Protein AF-A0A412AXJ6-F1 (afdb_monomer_lite)

Sequence (229 aa):
METVRIKRKIPSTVNIEVTEAQAAGCIAYQNQYVIISGSGKVLEFAQAPLEGVPVIKGAAIKEAELSEEIVLEDETVLTLISDVETARAAAGLASVTELDLTNPVSPTITYDGRIIIKLGMPTDLEYKLQTAVAVLTSEDMKTAQRGTLDVSLAADRGRSYFKPEYGTASQVGTSSEAGVQSEEASAQTAAGSDLSSTPENISSAPDASDSGADLTNTGNDGTEPSSGG

Structure (mmCIF, N/CA/C/O backbone):
data_AF-A0A412AXJ6-F1
#
_entry.id   AF-A0A412AXJ6-F1
#
loop_
_atom_site.group_PDB
_atom_site.id
_atom_site.type_symbol
_atom_site.label_atom_id
_atom_site.label_alt_id
_atom_site.label_comp_id
_atom_site.label_asym_id
_atom_site.label_entity_id
_atom_site.label_seq_id
_atom_site.pdbx_PDB_ins_code
_atom_site.Cartn_x
_atom_site.Cartn_y
_atom_site.Cartn_z
_atom_site.occupancy
_atom_site.B_iso_or_equiv
_atom_site.auth_seq_id
_atom_site.auth_comp_id
_atom_site.auth_asym_id
_atom_site.auth_atom_id
_atom_site.pdbx_PDB_model_num
ATOM 1 N N . MET A 1 1 ? -37.669 49.323 44.243 1.00 37.62 1 MET A N 1
ATOM 2 C CA . MET A 1 1 ? -37.834 49.300 42.775 1.00 37.62 1 MET A CA 1
ATOM 3 C C . MET A 1 1 ? -36.471 49.521 42.141 1.00 37.62 1 MET A C 1
ATOM 5 O O . MET A 1 1 ? -35.739 50.346 42.660 1.00 37.62 1 MET A O 1
ATOM 9 N N . GLU A 1 2 ? -36.041 48.870 41.070 1.00 46.47 2 GLU A N 1
ATOM 10 C CA . GLU A 1 2 ? -36.456 47.633 40.408 1.00 46.47 2 GLU A CA 1
ATOM 11 C C . GLU A 1 2 ? -35.341 47.320 39.392 1.00 46.47 2 GLU A C 1
ATOM 13 O O . GLU A 1 2 ? -34.933 48.182 38.623 1.00 46.47 2 GLU A O 1
ATOM 18 N N . THR A 1 3 ? -34.802 46.109 39.494 1.00 43.50 3 THR A N 1
ATOM 19 C CA . THR A 1 3 ? -34.139 45.264 38.487 1.00 43.50 3 THR A CA 1
ATOM 20 C C . THR A 1 3 ? -33.330 45.901 37.341 1.00 43.50 3 THR A C 1
ATOM 22 O O . THR A 1 3 ? -33.869 46.382 36.346 1.00 43.50 3 THR A O 1
ATOM 25 N N . VAL A 1 4 ? -32.008 45.694 37.385 1.00 50.94 4 VAL A N 1
ATOM 26 C CA . VAL A 1 4 ? -31.101 45.806 36.228 1.00 50.94 4 VAL A CA 1
ATOM 27 C C . VAL A 1 4 ? -31.237 44.558 35.344 1.00 50.94 4 VAL A C 1
ATOM 29 O O . VAL A 1 4 ? -31.117 43.436 35.833 1.00 50.94 4 VAL A O 1
ATOM 32 N N . ARG A 1 5 ? -31.454 44.734 34.031 1.00 55.34 5 ARG A N 1
ATOM 33 C CA . ARG A 1 5 ? -31.395 43.650 33.030 1.00 55.34 5 ARG A CA 1
ATOM 34 C C . ARG A 1 5 ? -30.126 43.762 32.196 1.00 55.34 5 ARG A C 1
ATOM 36 O O . ARG A 1 5 ? -29.964 44.716 31.442 1.00 55.34 5 ARG A O 1
ATOM 43 N N . ILE A 1 6 ? -29.285 42.735 32.261 1.00 55.47 6 ILE A N 1
ATOM 44 C CA . ILE A 1 6 ? -28.152 42.552 31.351 1.00 55.47 6 ILE A CA 1
ATOM 45 C C . ILE A 1 6 ? -28.597 41.613 30.224 1.00 55.47 6 ILE A C 1
ATOM 47 O O . ILE A 1 6 ? -28.993 40.477 30.475 1.00 55.47 6 ILE A O 1
ATOM 51 N N . LYS A 1 7 ? -28.533 42.084 28.973 1.00 55.91 7 LYS A N 1
ATOM 52 C CA . LYS A 1 7 ? -28.701 41.260 27.765 1.00 55.91 7 LYS A CA 1
ATOM 53 C C . LYS A 1 7 ? -27.328 41.042 27.123 1.00 55.91 7 LYS A C 1
ATOM 55 O O . LYS A 1 7 ? -26.761 41.988 26.586 1.00 55.91 7 LYS A O 1
ATOM 60 N N . ARG A 1 8 ? -26.809 39.808 27.135 1.00 53.78 8 ARG A N 1
ATOM 61 C CA . ARG A 1 8 ? -25.701 39.397 26.249 1.00 53.78 8 ARG A CA 1
ATOM 62 C C . ARG A 1 8 ? -26.282 38.904 24.928 1.00 53.78 8 ARG A C 1
ATOM 64 O O . ARG A 1 8 ? -27.148 38.036 24.923 1.00 53.78 8 ARG A O 1
ATOM 71 N N . LYS A 1 9 ? -25.785 39.454 23.821 1.00 59.62 9 LYS A N 1
ATOM 72 C CA . LYS A 1 9 ? -26.041 38.984 22.458 1.00 59.62 9 LYS A CA 1
ATOM 73 C C . LYS A 1 9 ? -24.718 38.427 21.934 1.00 59.62 9 LYS A C 1
ATOM 75 O O . LYS A 1 9 ? -23.834 39.194 21.573 1.00 59.62 9 LYS A O 1
ATOM 80 N N . ILE A 1 10 ? -24.549 37.110 22.015 1.00 64.56 10 ILE A N 1
ATOM 81 C CA . ILE A 1 10 ? -23.398 36.406 21.434 1.00 64.56 10 ILE A CA 1
ATOM 82 C C . ILE A 1 10 ? -23.787 36.071 19.984 1.00 64.56 10 ILE A C 1
ATOM 84 O O . ILE A 1 10 ? -24.921 35.627 19.783 1.00 64.56 10 ILE A O 1
ATOM 88 N N . PRO A 1 11 ? -22.934 36.315 18.973 1.00 59.00 11 PRO A N 1
ATOM 89 C CA . PRO A 1 11 ? -23.213 35.845 17.620 1.00 59.00 11 PRO A CA 1
ATOM 90 C C . PRO A 1 11 ? -23.316 34.312 17.621 1.00 59.00 11 PRO A C 1
ATOM 92 O O . PRO A 1 11 ? -22.466 33.622 18.176 1.00 59.00 11 PRO A O 1
ATOM 95 N N . SER A 1 12 ? -24.395 33.787 17.045 1.00 55.31 12 SER A N 1
ATOM 96 C CA . SER A 1 12 ? -24.816 32.382 17.123 1.00 55.31 12 SER A CA 1
ATOM 97 C C . SER A 1 12 ? -24.198 31.488 16.045 1.00 55.31 12 SER A C 1
ATOM 99 O O . SER A 1 12 ? -24.842 30.541 15.601 1.00 55.31 12 SER A O 1
ATOM 101 N N . THR A 1 13 ? -22.981 31.784 15.592 1.00 53.34 13 THR A N 1
ATOM 102 C CA . THR A 1 13 ? -22.373 31.048 14.479 1.00 53.34 13 THR A CA 1
ATOM 103 C C . THR A 1 13 ? -20.959 30.638 14.843 1.00 53.34 13 THR A C 1
ATOM 105 O O . THR A 1 13 ? -20.048 31.461 14.891 1.00 53.34 13 THR A O 1
ATOM 108 N N . VAL A 1 14 ? -20.804 29.347 15.117 1.00 54.00 14 VAL A N 1
ATOM 109 C CA . VAL A 1 14 ? -19.513 28.667 15.138 1.00 54.00 14 VAL A CA 1
ATOM 110 C C . VAL A 1 14 ? -19.291 28.160 13.716 1.00 54.00 14 VAL A C 1
ATOM 112 O O . VAL A 1 14 ? -20.040 27.304 13.253 1.00 54.00 14 VAL A O 1
ATOM 115 N N . ASN A 1 15 ? -18.312 28.719 13.006 1.00 42.31 15 ASN A N 1
ATOM 116 C CA . ASN A 1 15 ? -17.855 28.153 11.739 1.00 42.31 15 ASN A CA 1
ATOM 117 C C . ASN A 1 15 ? -16.917 26.993 12.073 1.00 42.31 15 ASN A C 1
ATOM 119 O O . ASN A 1 15 ? -15.830 27.220 12.600 1.00 42.31 15 ASN A O 1
ATOM 123 N N . ILE A 1 16 ? -17.361 25.766 11.814 1.00 50.09 16 ILE A N 1
ATOM 124 C CA . ILE A 1 16 ? -16.520 24.572 11.895 1.00 50.09 16 ILE A CA 1
ATOM 125 C C . ILE A 1 16 ? -16.103 24.251 10.462 1.00 50.09 16 ILE A C 1
ATOM 127 O O . ILE A 1 16 ? -16.937 23.869 9.646 1.00 50.09 16 ILE A O 1
ATOM 131 N N . GLU A 1 17 ? -14.830 24.464 10.151 1.00 42.47 17 GLU A N 1
ATOM 132 C CA . GLU A 1 17 ? -14.219 24.038 8.894 1.00 42.47 17 GLU A CA 1
ATOM 133 C C . GLU A 1 17 ? -13.709 22.608 9.104 1.00 42.47 17 GLU A C 1
ATOM 135 O O . GLU A 1 17 ? -12.781 22.379 9.879 1.00 42.47 17 GLU A O 1
ATOM 140 N N . VAL A 1 18 ? -14.396 21.632 8.508 1.00 51.12 18 VAL A N 1
ATOM 141 C CA . VAL A 1 18 ? -14.022 20.216 8.590 1.00 51.12 18 VAL A CA 1
ATOM 142 C C . VAL A 1 18 ? -13.210 19.881 7.346 1.00 51.12 18 VAL A C 1
ATOM 144 O O . VAL A 1 18 ? -13.765 19.756 6.258 1.00 51.12 18 VAL A O 1
ATOM 147 N N . THR A 1 19 ? -11.895 19.744 7.497 1.00 57.12 19 THR A N 1
ATOM 148 C CA . THR A 1 19 ? -11.051 19.118 6.474 1.00 57.12 19 THR A CA 1
ATOM 149 C C . THR A 1 19 ? -11.174 17.609 6.644 1.00 57.12 19 THR A C 1
ATOM 151 O O . THR A 1 19 ? -10.651 17.055 7.612 1.00 57.12 19 THR A O 1
ATOM 154 N N . GLU A 1 20 ? -11.902 16.942 5.749 1.00 58.25 20 GLU A N 1
ATOM 155 C CA . GLU A 1 20 ? -12.029 15.483 5.777 1.00 58.25 20 GLU A CA 1
ATOM 156 C C . GLU A 1 20 ? -10.660 14.831 5.546 1.00 58.25 20 GLU A C 1
ATOM 158 O O . GLU A 1 20 ? -9.931 15.176 4.613 1.00 58.25 20 GLU A O 1
ATOM 163 N N . ALA A 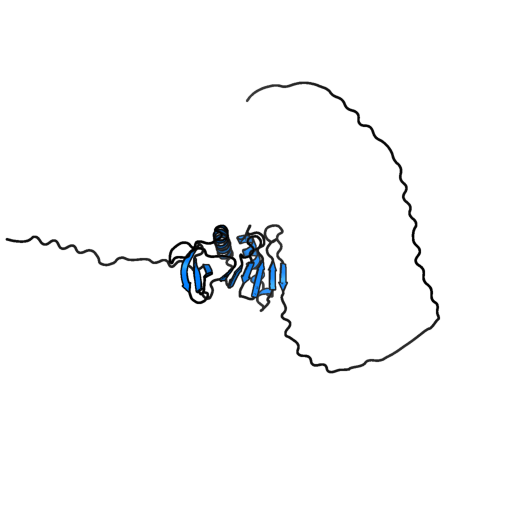1 21 ? -10.285 13.902 6.425 1.00 70.25 21 ALA A N 1
ATOM 164 C CA . ALA A 1 21 ? -9.074 13.116 6.253 1.00 70.25 21 ALA A CA 1
ATOM 165 C C . ALA A 1 21 ? -9.278 12.108 5.111 1.00 70.25 21 ALA A C 1
ATOM 167 O O . ALA A 1 21 ? -10.280 11.397 5.074 1.00 70.25 21 ALA A O 1
ATOM 168 N N . GLN A 1 22 ? -8.322 12.039 4.184 1.00 84.06 22 GLN A N 1
ATOM 169 C CA . GLN A 1 22 ? -8.391 11.126 3.045 1.00 84.06 22 GLN A CA 1
A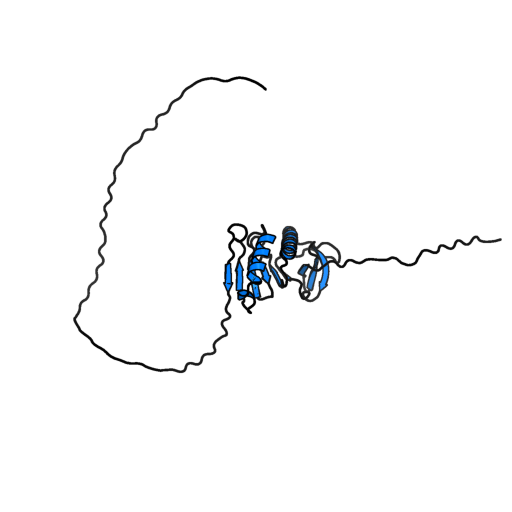TOM 170 C C . GLN A 1 22 ? -8.116 9.682 3.489 1.00 84.06 22 GLN A C 1
ATOM 172 O O . GLN A 1 22 ? -7.118 9.410 4.163 1.00 84.06 22 GLN A O 1
ATOM 177 N N . ALA A 1 23 ? -8.989 8.760 3.082 1.00 90.25 23 ALA A N 1
ATOM 178 C CA . ALA A 1 23 ? -8.801 7.331 3.296 1.00 90.25 23 ALA A CA 1
ATOM 179 C C . ALA A 1 23 ? -7.589 6.816 2.504 1.00 90.25 23 ALA A C 1
ATOM 181 O O . ALA A 1 23 ? -7.467 7.070 1.305 1.00 90.25 23 ALA A O 1
ATOM 182 N N . ALA A 1 24 ? -6.715 6.079 3.185 1.00 91.38 24 ALA A N 1
ATOM 183 C CA . ALA A 1 24 ? -5.507 5.484 2.621 1.00 91.38 24 ALA A CA 1
ATOM 184 C C . ALA A 1 24 ? -5.561 3.954 2.576 1.00 91.38 24 ALA A C 1
ATOM 186 O O . ALA A 1 24 ? -4.886 3.346 1.750 1.00 91.38 24 ALA A O 1
ATOM 187 N N . GLY A 1 25 ? -6.361 3.316 3.435 1.00 94.00 25 GLY A N 1
ATOM 188 C CA . GLY A 1 25 ? -6.459 1.861 3.443 1.00 94.00 25 GLY A CA 1
ATOM 189 C C . GLY A 1 25 ? -7.650 1.309 4.211 1.00 94.00 25 GLY A C 1
ATOM 190 O O . GLY A 1 25 ? -8.205 1.964 5.094 1.00 94.00 25 GLY A O 1
ATOM 191 N N . CYS A 1 26 ? -8.022 0.077 3.873 1.00 96.94 26 CYS A N 1
ATOM 192 C CA . CYS A 1 26 ? -9.035 -0.716 4.560 1.00 96.94 26 CYS A CA 1
ATOM 193 C C . CYS A 1 26 ? -8.386 -1.956 5.180 1.00 96.94 26 CYS A C 1
ATOM 195 O O . CYS A 1 26 ? -7.849 -2.793 4.457 1.00 96.94 26 CYS A O 1
ATOM 197 N N . ILE A 1 27 ? -8.471 -2.121 6.498 1.00 97.44 27 ILE A N 1
ATOM 198 C CA . ILE A 1 27 ? -7.944 -3.298 7.202 1.00 97.44 27 ILE A CA 1
ATOM 199 C C . ILE A 1 27 ? -9.120 -4.139 7.701 1.00 97.44 27 ILE A C 1
ATOM 201 O O . ILE A 1 27 ? -10.066 -3.609 8.281 1.00 97.44 27 ILE A O 1
ATOM 205 N N . ALA A 1 28 ? -9.081 -5.451 7.471 1.00 96.38 28 ALA A N 1
ATOM 206 C CA . ALA A 1 28 ? -10.106 -6.352 7.990 1.00 96.38 28 ALA A CA 1
ATOM 207 C C . ALA A 1 28 ? -10.017 -6.447 9.522 1.00 96.38 28 ALA A C 1
ATOM 209 O O . ALA A 1 28 ? -8.950 -6.704 10.077 1.00 96.38 28 ALA A O 1
ATOM 210 N N . TYR A 1 29 ? -11.149 -6.283 10.202 1.00 95.62 29 TYR A N 1
ATOM 211 C CA . TYR A 1 29 ? -11.256 -6.383 11.652 1.00 95.62 29 TYR A CA 1
ATOM 212 C C . TYR A 1 29 ? -12.548 -7.087 12.045 1.00 95.62 29 TYR A C 1
ATOM 214 O O . TYR A 1 29 ? -13.647 -6.577 11.819 1.00 95.62 29 TYR A O 1
ATOM 222 N N . GLN A 1 30 ? -12.421 -8.260 12.665 1.00 90.50 30 GLN A N 1
ATOM 223 C CA . GLN A 1 30 ? -13.564 -9.106 13.019 1.00 90.50 30 GLN A CA 1
ATOM 224 C C . GLN A 1 30 ? -14.429 -9.405 11.773 1.00 90.50 30 GLN A C 1
ATOM 226 O O . GLN A 1 30 ? -13.947 -10.029 10.832 1.00 90.50 30 GLN A O 1
ATOM 231 N N . ASN A 1 31 ? -15.688 -8.958 11.747 1.00 91.75 31 ASN A N 1
ATOM 232 C CA . ASN A 1 31 ? -16.623 -9.136 10.630 1.00 91.75 31 ASN A CA 1
ATOM 233 C C . ASN A 1 31 ? -16.824 -7.867 9.780 1.00 91.75 31 ASN A C 1
ATOM 235 O O . ASN A 1 31 ? -17.806 -7.783 9.050 1.00 91.75 31 ASN A O 1
ATOM 239 N N . GLN A 1 32 ? -15.929 -6.884 9.884 1.00 95.88 32 GLN A N 1
ATOM 240 C CA . GLN A 1 32 ? -16.019 -5.605 9.176 1.00 95.88 32 GLN A CA 1
ATOM 241 C C . GLN A 1 32 ? -14.631 -5.110 8.738 1.00 95.88 32 GLN A C 1
ATOM 243 O O . GLN A 1 32 ? -13.621 -5.787 8.931 1.00 95.88 32 GLN A O 1
ATOM 248 N N . TYR A 1 33 ? -14.579 -3.923 8.144 1.00 97.00 33 TYR A N 1
ATOM 249 C CA . TYR A 1 33 ? -13.365 -3.222 7.747 1.00 97.00 33 TYR A CA 1
ATOM 250 C C . TYR A 1 33 ? -13.212 -1.930 8.541 1.00 97.00 33 TYR A C 1
ATOM 252 O O . TYR A 1 33 ? -14.185 -1.216 8.772 1.00 97.00 33 TYR A O 1
ATOM 260 N N . VAL A 1 34 ? -11.976 -1.623 8.923 1.00 97.06 34 VAL A N 1
ATOM 261 C CA . VAL A 1 34 ? -11.572 -0.338 9.495 1.00 97.06 34 VAL A CA 1
ATOM 262 C C . VAL A 1 34 ? -10.916 0.471 8.390 1.00 97.06 34 VAL A C 1
ATOM 264 O O . VAL A 1 34 ? -9.930 0.032 7.795 1.00 97.06 34 VAL A O 1
ATOM 267 N N . ILE A 1 35 ? -11.479 1.636 8.092 1.00 96.19 35 ILE A N 1
ATOM 268 C CA . ILE A 1 35 ? -10.938 2.572 7.109 1.00 96.19 35 ILE A CA 1
ATOM 269 C C . ILE A 1 35 ? -10.018 3.531 7.851 1.00 96.19 35 ILE A C 1
ATOM 271 O O . ILE A 1 35 ? -10.440 4.166 8.818 1.00 96.19 35 ILE A O 1
ATOM 275 N N . ILE A 1 36 ? -8.769 3.634 7.405 1.00 95.56 36 ILE A N 1
ATOM 276 C CA . ILE A 1 36 ? -7.746 4.469 8.037 1.00 95.56 36 ILE A CA 1
ATOM 277 C C . ILE A 1 36 ? -7.220 5.546 7.088 1.00 95.56 36 ILE A C 1
ATOM 279 O O . ILE A 1 36 ? -7.210 5.369 5.867 1.00 95.56 36 ILE A O 1
ATOM 283 N N . SER A 1 37 ? -6.758 6.662 7.649 1.00 93.19 37 SER A N 1
ATOM 284 C CA . SER A 1 37 ? -5.948 7.653 6.935 1.00 93.19 37 SER A CA 1
ATOM 285 C C . SER A 1 37 ? -4.507 7.164 6.746 1.00 93.19 37 SER A C 1
ATOM 287 O O . SER A 1 37 ? -4.078 6.196 7.375 1.00 93.19 37 SER A O 1
ATOM 289 N N . GLY A 1 38 ? -3.719 7.878 5.933 1.00 86.62 38 GLY A N 1
ATOM 290 C CA . GLY A 1 38 ? -2.294 7.567 5.732 1.00 86.62 38 GLY A CA 1
ATOM 291 C C . GLY A 1 38 ? -1.447 7.673 7.006 1.00 86.62 38 GLY A C 1
ATOM 292 O O . GLY A 1 38 ? -0.381 7.080 7.081 1.00 86.62 38 GLY A O 1
ATOM 293 N N . SER A 1 39 ? -1.947 8.379 8.025 1.00 88.06 39 SER A N 1
ATOM 294 C CA . SER A 1 39 ? -1.319 8.489 9.345 1.00 88.06 39 SER A CA 1
ATOM 295 C C . SER A 1 39 ? -1.822 7.447 10.352 1.00 88.06 39 SER A C 1
ATOM 297 O O . SER A 1 39 ? -1.532 7.582 11.531 1.00 88.06 39 SER A O 1
ATOM 299 N N . GLY A 1 40 ? -2.665 6.491 9.945 1.00 91.38 40 GLY A N 1
ATOM 300 C CA . GLY A 1 40 ? -3.217 5.475 10.849 1.00 91.38 40 GLY A CA 1
ATOM 301 C C . GLY A 1 40 ? -4.461 5.880 11.641 1.00 91.38 40 GLY A C 1
ATOM 302 O O . GLY A 1 40 ? -4.936 5.090 12.453 1.00 91.38 40 GLY A O 1
ATOM 303 N N . LYS A 1 41 ? -5.037 7.071 11.424 1.00 94.12 41 LYS A N 1
ATOM 304 C CA . LYS A 1 41 ? -6.274 7.471 12.119 1.00 94.12 41 LYS A CA 1
ATOM 305 C C . LYS A 1 41 ? -7.463 6.695 11.562 1.00 94.12 41 LYS A C 1
ATOM 307 O O . LYS A 1 41 ? -7.671 6.692 10.352 1.00 94.12 41 LYS A O 1
ATOM 312 N N . VAL A 1 42 ? -8.279 6.115 12.434 1.00 95.81 42 VAL A N 1
ATOM 313 C CA . VAL A 1 42 ? -9.529 5.439 12.079 1.00 95.81 42 VAL A CA 1
ATOM 314 C C . VAL A 1 42 ? -10.581 6.467 11.670 1.00 95.81 42 VAL A C 1
ATOM 316 O O . VAL A 1 42 ? -10.970 7.336 12.452 1.00 95.81 42 VAL A O 1
ATOM 319 N N . LEU A 1 43 ? -11.058 6.349 10.436 1.00 94.31 43 LEU A N 1
ATOM 320 C CA . LEU A 1 43 ? -12.043 7.245 9.834 1.00 94.31 43 LEU A CA 1
ATOM 321 C C . LEU A 1 43 ? -13.457 6.678 9.923 1.00 94.31 43 LEU A C 1
ATOM 323 O O . LEU A 1 43 ? -14.395 7.421 10.194 1.00 94.31 43 LEU A O 1
ATOM 327 N N . GLU A 1 44 ? -13.606 5.371 9.704 1.00 94.00 44 GLU A N 1
ATOM 328 C CA . GLU A 1 44 ? -14.907 4.709 9.621 1.00 94.00 44 GLU A CA 1
ATOM 329 C C . GLU A 1 44 ? -14.780 3.190 9.835 1.00 94.00 44 GLU A C 1
ATOM 331 O O . GLU A 1 44 ? -13.734 2.591 9.575 1.00 94.00 44 GLU A O 1
ATOM 336 N N . PHE A 1 45 ? -15.875 2.566 10.279 1.00 95.00 45 PHE A N 1
ATOM 337 C CA . PHE A 1 45 ? -16.075 1.118 10.247 1.00 95.00 45 PHE A CA 1
ATOM 338 C C . PHE A 1 45 ? -17.125 0.765 9.187 1.00 95.00 45 PHE A C 1
ATOM 340 O O . PHE A 1 45 ? -18.254 1.249 9.258 1.00 95.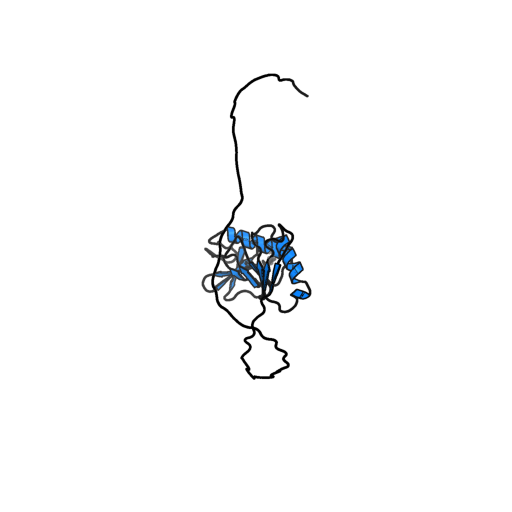00 45 PHE A O 1
ATOM 347 N N . ALA A 1 46 ? -16.778 -0.097 8.231 1.00 93.88 46 ALA A N 1
ATOM 348 C CA . ALA A 1 46 ? -17.633 -0.443 7.096 1.00 93.88 46 ALA A CA 1
ATOM 349 C C . ALA A 1 46 ? -17.794 -1.960 6.927 1.00 93.88 46 ALA A C 1
ATOM 351 O O . ALA A 1 46 ? -16.885 -2.736 7.199 1.00 93.88 46 ALA A O 1
ATOM 352 N N . GLN A 1 47 ? -18.950 -2.406 6.429 1.00 95.44 47 GLN A N 1
ATOM 353 C CA . GLN A 1 47 ? -19.222 -3.837 6.196 1.00 95.44 47 GLN A CA 1
ATOM 354 C C . GLN A 1 47 ? -18.530 -4.397 4.943 1.00 95.44 47 GLN A C 1
ATOM 356 O O . GLN A 1 47 ? -18.430 -5.609 4.770 1.00 95.44 47 GLN A O 1
ATOM 361 N N . ALA A 1 48 ? -18.054 -3.519 4.065 1.00 93.94 48 ALA A N 1
ATOM 362 C CA . ALA A 1 48 ? -17.313 -3.860 2.861 1.00 93.94 48 ALA A CA 1
ATOM 363 C C . ALA A 1 48 ? -16.134 -2.887 2.695 1.00 93.94 48 ALA A C 1
ATOM 365 O O . ALA A 1 48 ? -16.190 -1.783 3.246 1.00 93.94 48 ALA A O 1
ATOM 366 N N . PRO A 1 49 ? -15.082 -3.264 1.945 1.00 92.62 49 PRO A N 1
ATOM 367 C CA . PRO A 1 49 ? -14.006 -2.345 1.597 1.00 92.62 49 PRO A CA 1
ATOM 368 C C . PRO A 1 49 ? -14.540 -1.120 0.857 1.00 92.62 49 PRO A C 1
ATOM 370 O O . PRO A 1 49 ? -15.459 -1.234 0.041 1.00 92.62 49 PRO A O 1
ATOM 373 N N . LEU A 1 50 ? -13.936 0.037 1.114 1.00 90.25 50 LEU A N 1
ATOM 374 C CA . LEU A 1 50 ? -14.274 1.267 0.413 1.00 90.25 50 LEU A CA 1
ATOM 375 C C . LEU A 1 50 ? -13.735 1.211 -1.024 1.00 90.25 50 LEU A C 1
ATOM 377 O O . LEU A 1 50 ? -12.572 0.882 -1.256 1.00 90.25 50 LEU A O 1
ATOM 381 N N . GLU A 1 51 ? -14.587 1.517 -2.002 1.00 87.88 51 GLU A N 1
ATOM 382 C CA . GLU A 1 51 ? -14.207 1.485 -3.415 1.00 87.88 51 GLU A CA 1
ATOM 383 C C . GLU A 1 51 ? -13.084 2.492 -3.710 1.00 87.88 51 GLU A C 1
ATOM 385 O O . GLU A 1 51 ? -13.111 3.634 -3.254 1.00 87.88 51 GLU A O 1
ATOM 390 N N . GLY A 1 52 ? -12.076 2.058 -4.471 1.00 86.81 52 GLY A N 1
ATOM 391 C CA . GLY A 1 52 ? -10.910 2.882 -4.805 1.00 86.81 52 GLY A CA 1
ATOM 392 C C . GLY A 1 52 ? -9.886 3.045 -3.675 1.00 86.81 52 GLY A C 1
ATOM 393 O O . GLY A 1 52 ? -8.850 3.669 -3.904 1.00 86.81 52 GLY A O 1
ATOM 394 N N . VAL A 1 53 ? -10.133 2.468 -2.494 1.00 92.06 53 VAL A N 1
ATOM 395 C CA . VAL A 1 53 ? -9.192 2.438 -1.367 1.00 92.06 53 VAL A CA 1
ATOM 396 C C . VAL A 1 53 ? -8.614 1.026 -1.232 1.00 92.06 53 VAL A C 1
ATOM 398 O O . VAL A 1 53 ? -9.363 0.047 -1.290 1.00 92.06 53 VAL A O 1
ATOM 401 N N . PRO A 1 54 ? -7.290 0.876 -1.070 1.00 95.75 54 PRO A N 1
ATOM 402 C CA . PRO A 1 54 ? -6.673 -0.440 -1.062 1.00 95.75 54 PRO A CA 1
ATOM 403 C C . PRO A 1 54 ? -6.999 -1.227 0.207 1.00 95.75 54 PRO A C 1
ATOM 405 O O . PRO A 1 54 ? -7.001 -0.693 1.318 1.00 95.75 54 PRO A O 1
ATOM 408 N N . VAL A 1 55 ? -7.200 -2.535 0.051 1.00 97.50 55 VAL A N 1
ATOM 409 C CA . VAL A 1 55 ? -7.278 -3.456 1.191 1.00 97.50 55 VAL A CA 1
ATOM 410 C C . VAL A 1 55 ? -5.869 -3.780 1.673 1.00 97.50 55 VAL A C 1
ATOM 412 O O . VAL A 1 55 ? -5.025 -4.203 0.886 1.00 97.50 55 VAL A O 1
ATOM 415 N N . ILE A 1 56 ? -5.612 -3.609 2.965 1.00 97.62 56 ILE A N 1
ATOM 416 C CA . ILE A 1 56 ? -4.323 -3.902 3.587 1.00 97.62 56 ILE A CA 1
ATOM 417 C C . ILE A 1 56 ? -4.382 -5.291 4.231 1.00 97.62 56 ILE A C 1
ATOM 419 O O . ILE A 1 56 ? -5.241 -5.568 5.071 1.00 97.62 56 ILE A O 1
ATOM 423 N N . LYS A 1 57 ? -3.447 -6.164 3.850 1.00 96.75 57 LYS A N 1
ATOM 424 C CA . LYS A 1 57 ? -3.226 -7.487 4.451 1.00 96.75 57 LYS A CA 1
ATOM 425 C C . LYS A 1 57 ? -1.955 -7.488 5.294 1.00 96.75 57 LYS A C 1
ATOM 427 O O . LYS A 1 57 ? -1.045 -6.701 5.056 1.00 96.75 57 LYS A O 1
ATOM 432 N N . GLY A 1 58 ? -1.894 -8.387 6.275 1.00 94.31 58 GLY A N 1
ATOM 433 C CA . GLY A 1 58 ? -0.755 -8.495 7.194 1.00 94.31 58 GLY A CA 1
ATOM 434 C C . GLY A 1 58 ? -0.760 -7.481 8.344 1.00 94.31 58 GLY A C 1
ATOM 435 O O . GLY A 1 58 ? 0.155 -7.498 9.155 1.00 94.31 58 GLY A O 1
ATOM 436 N N . ALA A 1 59 ? -1.791 -6.636 8.453 1.00 95.31 59 ALA A N 1
ATOM 437 C CA . ALA A 1 59 ? -1.992 -5.725 9.578 1.00 95.31 59 ALA A CA 1
ATOM 438 C C . ALA A 1 59 ? -3.014 -6.314 10.565 1.00 95.31 59 ALA A C 1
ATOM 440 O O . ALA A 1 59 ? -4.221 -6.244 10.336 1.00 95.31 59 ALA A O 1
ATOM 441 N N . ALA A 1 60 ? -2.531 -6.922 11.650 1.00 95.75 60 ALA A N 1
ATOM 442 C CA . ALA A 1 60 ? -3.386 -7.423 12.723 1.00 95.75 60 ALA A CA 1
ATOM 443 C C . ALA A 1 60 ? -3.738 -6.283 13.686 1.00 95.75 60 ALA A C 1
ATOM 445 O O . ALA A 1 60 ? -2.850 -5.654 14.259 1.00 95.75 60 ALA A O 1
ATOM 446 N N . ILE A 1 61 ? -5.030 -6.000 13.847 1.00 96.62 61 ILE A N 1
ATOM 447 C CA . ILE A 1 61 ? -5.516 -4.921 14.713 1.00 96.62 61 ILE A CA 1
ATOM 448 C C . ILE A 1 61 ? -5.704 -5.452 16.129 1.00 96.62 61 ILE A C 1
ATOM 450 O O . ILE A 1 61 ? -6.463 -6.399 16.347 1.00 96.62 61 ILE A O 1
ATOM 454 N N . LYS A 1 62 ? -5.075 -4.776 17.088 1.00 96.38 62 LYS A N 1
ATOM 455 C CA . LYS A 1 62 ? -5.276 -4.992 18.517 1.00 96.38 62 LYS A CA 1
ATOM 456 C C . LYS A 1 62 ? -6.481 -4.191 19.016 1.00 96.38 62 LYS A C 1
ATOM 458 O O . LYS A 1 62 ? -7.415 -4.770 19.566 1.00 96.38 62 LYS A O 1
ATOM 463 N N . GLU A 1 63 ? -6.485 -2.882 18.770 1.00 95.00 63 GLU A N 1
ATOM 464 C CA . GLU A 1 63 ? -7.547 -1.949 19.172 1.00 95.00 63 GLU A CA 1
ATOM 465 C C . GLU A 1 63 ? -7.813 -0.937 18.045 1.00 95.00 63 GLU A C 1
ATOM 467 O O . GLU A 1 63 ? -6.895 -0.494 17.354 1.00 95.00 63 GLU A O 1
ATOM 472 N N . ALA A 1 64 ? -9.081 -0.584 17.840 1.00 95.00 64 ALA A N 1
ATOM 473 C CA . ALA A 1 64 ? -9.494 0.425 16.871 1.00 95.00 64 ALA A CA 1
ATOM 474 C C . ALA A 1 64 ? -10.687 1.207 17.423 1.00 95.00 64 ALA A C 1
ATOM 476 O O . ALA A 1 64 ? -11.724 0.621 17.740 1.00 95.00 64 ALA A O 1
ATOM 477 N N . GLU A 1 65 ? -10.555 2.530 17.488 1.00 95.38 65 GLU A N 1
ATOM 478 C CA . GLU A 1 65 ? -11.604 3.445 17.935 1.00 95.38 65 GLU A CA 1
ATOM 479 C C . GLU A 1 65 ? -11.778 4.582 16.930 1.00 95.38 65 GLU A C 1
ATOM 481 O O . GLU A 1 65 ? -10.811 5.072 16.351 1.00 95.38 65 GLU A O 1
ATOM 486 N N . LEU A 1 66 ? -13.025 4.996 16.694 1.00 93.88 66 LEU A N 1
ATOM 487 C CA . LEU A 1 66 ? -13.338 6.014 15.695 1.00 93.88 66 LEU A CA 1
ATOM 488 C C . LEU A 1 66 ? -12.651 7.341 16.033 1.00 93.88 66 LEU A C 1
ATOM 490 O O . LEU A 1 66 ? -12.764 7.828 17.153 1.00 93.88 66 LEU A O 1
ATOM 494 N N . SER A 1 67 ? -12.033 7.972 15.033 1.00 90.12 67 SER A N 1
ATOM 495 C CA . SER A 1 67 ? -11.272 9.217 15.183 1.00 90.12 67 SER A CA 1
ATOM 496 C C . SER A 1 67 ? -10.030 9.118 16.073 1.00 90.12 67 SER A C 1
ATOM 498 O O . SER A 1 67 ? -9.413 10.152 16.316 1.00 90.12 67 SER A O 1
ATOM 500 N N . GLU A 1 68 ? -9.598 7.928 16.477 1.00 93.81 68 GLU A N 1
ATOM 501 C CA . GLU A 1 68 ? -8.320 7.697 17.159 1.00 93.81 68 GLU A CA 1
ATOM 502 C C . GLU A 1 68 ? -7.311 7.021 16.225 1.00 93.81 68 GLU A C 1
ATOM 504 O O . GLU A 1 68 ? -7.640 6.625 15.105 1.00 93.81 68 GLU A O 1
ATOM 509 N N . GLU A 1 69 ? -6.052 6.954 16.648 1.00 94.25 69 GLU A N 1
ATOM 510 C CA . GLU A 1 69 ? -5.029 6.184 15.938 1.00 94.25 69 GLU A CA 1
ATOM 511 C C . GLU A 1 69 ? -5.243 4.683 16.155 1.00 94.25 69 GLU A C 1
ATOM 513 O O . GLU A 1 69 ? -5.581 4.236 17.251 1.00 94.25 69 GLU A O 1
ATOM 518 N N . ILE A 1 70 ? -5.087 3.898 15.090 1.00 96.12 70 ILE A N 1
ATOM 519 C CA . ILE A 1 70 ? -5.247 2.450 15.159 1.00 96.12 70 ILE A CA 1
ATOM 520 C C . ILE A 1 70 ? -4.081 1.807 15.911 1.00 96.12 70 ILE A C 1
ATOM 522 O O . ILE A 1 70 ? -2.919 2.130 15.674 1.00 96.12 70 ILE A O 1
ATOM 526 N N . VAL A 1 71 ? -4.380 0.836 16.773 1.00 96.44 71 VAL A N 1
ATOM 527 C CA . VAL A 1 71 ? -3.360 0.058 17.476 1.00 96.44 71 VAL A CA 1
ATOM 528 C C . VAL A 1 71 ? -3.244 -1.302 16.804 1.00 96.44 71 VAL A C 1
ATOM 530 O O . VAL A 1 71 ? -4.164 -2.124 16.858 1.00 96.44 71 VAL A O 1
ATOM 533 N N . LEU A 1 72 ? -2.104 -1.550 16.169 1.00 95.69 72 LEU A N 1
ATOM 534 C CA . LEU A 1 72 ? -1.776 -2.848 15.585 1.00 95.69 72 LEU A CA 1
ATOM 535 C C . LEU A 1 72 ? -1.059 -3.739 16.608 1.00 95.69 72 LEU A C 1
ATOM 537 O O . LEU A 1 72 ? -0.493 -3.254 17.585 1.00 95.69 72 LEU A O 1
ATOM 541 N N . GLU A 1 73 ? -1.082 -5.053 16.391 1.00 95.56 73 GLU A N 1
ATOM 542 C CA . GLU A 1 73 ? -0.272 -5.989 17.184 1.00 95.56 73 GLU A CA 1
ATOM 543 C C . GLU A 1 73 ? 1.233 -5.751 16.983 1.00 95.56 73 GLU A C 1
ATOM 545 O O . GLU A 1 73 ? 2.010 -5.906 17.924 1.00 95.56 73 GLU A O 1
ATOM 550 N N . ASP A 1 74 ? 1.625 -5.345 15.772 1.00 94.12 74 ASP A N 1
ATOM 551 C CA . ASP A 1 74 ? 2.982 -4.943 15.410 1.00 94.12 74 ASP A CA 1
ATOM 552 C C . ASP A 1 74 ? 2.976 -3.487 14.921 1.00 94.12 74 ASP A C 1
ATOM 554 O O . ASP A 1 74 ? 2.497 -3.176 13.828 1.00 94.12 74 ASP A O 1
ATOM 558 N N . GLU A 1 75 ? 3.517 -2.586 15.740 1.00 89.56 75 GLU A N 1
ATOM 559 C CA . GLU A 1 75 ? 3.591 -1.150 15.445 1.00 89.56 75 GLU A CA 1
ATOM 560 C C . GLU A 1 75 ? 4.463 -0.844 14.215 1.00 89.56 75 GLU A C 1
ATOM 562 O O . GLU A 1 75 ? 4.228 0.146 13.521 1.00 89.56 75 GLU A O 1
ATOM 567 N N . THR A 1 76 ? 5.426 -1.713 13.880 1.00 92.69 76 THR A N 1
ATOM 568 C CA . THR A 1 76 ? 6.291 -1.513 12.706 1.00 92.69 76 THR A CA 1
ATOM 569 C C . THR A 1 76 ? 5.513 -1.619 11.396 1.00 92.69 76 THR A C 1
ATOM 571 O O . THR A 1 76 ? 5.860 -0.963 10.410 1.00 92.69 76 THR A O 1
ATOM 574 N N . VAL A 1 77 ? 4.409 -2.376 11.390 1.00 94.25 77 VAL A N 1
ATOM 575 C CA . VAL A 1 77 ? 3.507 -2.480 10.238 1.00 94.25 77 VAL A CA 1
ATOM 576 C C . VAL A 1 77 ? 2.819 -1.145 9.972 1.00 94.25 77 VAL A C 1
ATOM 578 O O . VAL A 1 77 ? 2.657 -0.777 8.811 1.00 94.25 77 VAL A O 1
ATOM 581 N N . LEU A 1 78 ? 2.464 -0.379 11.011 1.00 93.31 78 LEU A N 1
ATOM 582 C CA . LEU A 1 78 ? 1.833 0.931 10.831 1.00 93.31 78 LEU A CA 1
ATOM 583 C C . LEU A 1 78 ? 2.796 1.926 10.176 1.00 93.31 78 LEU A C 1
ATOM 585 O O . LEU A 1 78 ? 2.416 2.634 9.242 1.00 93.31 78 LEU A O 1
ATOM 589 N N . THR A 1 79 ? 4.059 1.927 10.612 1.00 93.81 79 THR A N 1
ATOM 590 C CA . THR A 1 79 ? 5.115 2.716 9.964 1.00 93.81 79 THR A CA 1
ATOM 591 C C . THR A 1 79 ? 5.276 2.315 8.500 1.00 93.81 79 THR A C 1
ATOM 593 O O . THR A 1 79 ? 5.266 3.178 7.627 1.00 93.81 79 THR A O 1
ATOM 596 N N . LEU A 1 80 ? 5.317 1.012 8.207 1.00 95.19 80 LEU A N 1
ATOM 597 C CA . LEU A 1 80 ? 5.435 0.517 6.836 1.00 95.19 80 LEU A CA 1
ATOM 598 C C . LEU A 1 80 ? 4.242 0.924 5.952 1.00 95.19 80 LEU A C 1
ATOM 600 O O . LEU A 1 80 ? 4.445 1.292 4.796 1.00 95.19 80 LEU A O 1
ATOM 604 N N . ILE A 1 81 ? 3.011 0.896 6.477 1.00 95.12 81 ILE A N 1
ATOM 605 C CA . ILE A 1 81 ? 1.820 1.397 5.768 1.00 95.12 81 ILE A CA 1
ATOM 606 C C . ILE A 1 81 ? 2.003 2.877 5.411 1.00 95.12 81 ILE A C 1
ATOM 608 O O . ILE A 1 81 ? 1.813 3.250 4.253 1.00 95.12 81 ILE A O 1
ATOM 612 N N . SER A 1 82 ? 2.397 3.702 6.385 1.00 93.81 82 SER A N 1
ATOM 613 C CA . SER A 1 82 ? 2.617 5.142 6.197 1.00 93.81 82 SER A CA 1
ATOM 614 C C . SER A 1 82 ? 3.723 5.429 5.175 1.00 93.81 82 SER A C 1
ATOM 616 O O . SER A 1 82 ? 3.556 6.288 4.306 1.00 93.81 82 SER A O 1
ATOM 618 N N . ASP A 1 83 ? 4.836 4.696 5.232 1.00 95.12 83 ASP A N 1
ATOM 619 C CA . ASP A 1 83 ? 5.967 4.857 4.314 1.00 95.12 83 ASP A CA 1
ATOM 620 C C . ASP A 1 83 ? 5.587 4.475 2.879 1.00 95.12 83 ASP A C 1
ATOM 622 O O . ASP A 1 83 ? 5.869 5.218 1.933 1.00 95.12 83 ASP A O 1
ATOM 626 N N . VAL A 1 84 ? 4.904 3.337 2.704 1.00 95.19 84 VAL A N 1
ATOM 627 C CA . VAL A 1 84 ? 4.424 2.893 1.390 1.00 95.19 84 VAL A CA 1
ATOM 628 C C . VAL A 1 84 ? 3.398 3.869 0.832 1.00 95.19 84 VAL A C 1
ATOM 630 O O . VAL A 1 84 ? 3.461 4.186 -0.354 1.00 95.19 84 VAL A O 1
ATOM 633 N N . GLU A 1 85 ? 2.479 4.374 1.654 1.00 93.75 85 GLU A N 1
ATOM 634 C CA . GLU A 1 85 ? 1.477 5.330 1.194 1.00 93.75 85 GLU A CA 1
ATOM 635 C C . GLU A 1 85 ? 2.110 6.677 0.807 1.00 93.75 85 GLU A C 1
ATOM 637 O O . GLU A 1 85 ? 1.876 7.212 -0.277 1.00 93.75 85 GLU A O 1
ATOM 642 N N . THR A 1 86 ? 3.022 7.195 1.627 1.00 94.00 86 THR A N 1
ATOM 643 C CA . THR A 1 86 ? 3.765 8.418 1.296 1.00 94.00 86 THR A CA 1
ATOM 644 C C . THR A 1 86 ? 4.510 8.268 -0.033 1.00 94.00 86 THR A C 1
ATOM 646 O O . THR A 1 86 ? 4.393 9.119 -0.919 1.00 94.00 86 THR A O 1
ATOM 649 N N . ALA A 1 87 ? 5.217 7.151 -0.216 1.00 95.88 87 ALA A N 1
ATOM 650 C CA . ALA A 1 87 ? 5.932 6.850 -1.450 1.00 95.88 87 ALA A CA 1
ATOM 651 C C . ALA A 1 87 ? 4.990 6.664 -2.654 1.00 95.88 87 ALA A C 1
ATOM 653 O O . ALA A 1 87 ? 5.306 7.104 -3.760 1.00 95.88 87 ALA A O 1
ATOM 654 N N . ARG A 1 88 ? 3.825 6.033 -2.459 1.00 94.44 88 ARG A N 1
ATOM 655 C CA . ARG A 1 88 ? 2.805 5.831 -3.497 1.00 94.44 88 ARG A CA 1
ATOM 656 C C . ARG A 1 88 ? 2.235 7.161 -3.971 1.00 94.44 88 ARG A C 1
ATOM 658 O O . ARG A 1 88 ? 2.138 7.377 -5.182 1.00 94.44 88 ARG A O 1
ATOM 665 N N . ALA A 1 89 ? 1.886 8.042 -3.035 1.00 92.56 89 ALA A N 1
ATOM 666 C CA . ALA A 1 89 ? 1.403 9.383 -3.328 1.00 92.56 89 ALA A CA 1
ATOM 667 C C . ALA A 1 89 ? 2.464 10.206 -4.076 1.00 92.56 89 ALA A C 1
ATOM 669 O O . ALA A 1 89 ? 2.152 10.797 -5.109 1.00 92.56 89 ALA A O 1
ATOM 670 N N . ALA A 1 90 ? 3.722 10.178 -3.620 1.00 94.88 90 ALA A N 1
ATOM 671 C CA . ALA A 1 90 ? 4.836 10.877 -4.266 1.00 94.88 90 ALA A CA 1
ATOM 672 C C . ALA A 1 90 ? 5.128 10.358 -5.686 1.00 94.88 90 ALA A C 1
ATOM 674 O O . ALA A 1 90 ? 5.356 11.143 -6.606 1.00 94.88 90 ALA A O 1
ATOM 675 N N . ALA A 1 91 ? 5.056 9.041 -5.897 1.00 94.75 91 ALA A N 1
ATOM 676 C CA . ALA A 1 91 ? 5.222 8.425 -7.212 1.00 94.75 91 ALA A CA 1
ATOM 677 C C . ALA A 1 91 ? 4.016 8.628 -8.150 1.00 94.75 91 ALA A C 1
ATOM 679 O O . ALA A 1 91 ? 4.119 8.346 -9.344 1.00 94.75 91 ALA A O 1
ATOM 680 N N . GLY A 1 92 ? 2.867 9.075 -7.631 1.00 92.75 92 GLY A N 1
ATOM 681 C CA . GLY A 1 92 ? 1.627 9.203 -8.398 1.00 92.75 92 GLY A CA 1
ATOM 682 C C . GLY A 1 92 ? 0.998 7.859 -8.784 1.00 92.75 92 GLY A C 1
ATOM 683 O O . GLY A 1 92 ? 0.265 7.781 -9.772 1.00 92.75 92 GLY A O 1
ATOM 684 N N . LEU A 1 93 ? 1.277 6.785 -8.036 1.00 92.88 93 LEU A N 1
ATOM 685 C CA . LEU A 1 93 ? 0.707 5.466 -8.310 1.00 92.88 93 LEU A CA 1
ATOM 686 C C . LEU A 1 93 ? -0.757 5.410 -7.838 1.00 92.88 93 LEU A C 1
ATOM 688 O O . LEU A 1 93 ? -1.058 5.232 -6.656 1.00 92.88 93 LEU A O 1
ATOM 692 N N . ALA A 1 94 ? -1.679 5.563 -8.785 1.00 88.69 94 ALA A N 1
ATOM 693 C CA . ALA A 1 94 ? -3.118 5.422 -8.568 1.00 88.69 94 ALA A CA 1
ATOM 694 C C . ALA A 1 94 ? -3.595 3.964 -8.742 1.00 88.69 94 ALA A C 1
ATOM 696 O O . ALA A 1 94 ? -2.820 3.091 -9.122 1.00 88.69 94 ALA A O 1
ATOM 697 N N . SER A 1 95 ? -4.890 3.711 -8.517 1.00 91.06 95 SER A N 1
ATOM 698 C CA . SER A 1 95 ? -5.560 2.421 -8.787 1.00 91.06 95 SER A CA 1
ATOM 699 C C . SER A 1 95 ? -4.953 1.219 -8.055 1.00 91.06 95 SER A C 1
ATOM 701 O O . SER A 1 95 ? -4.870 0.117 -8.597 1.00 91.06 95 SER A O 1
ATOM 703 N N . VAL A 1 96 ? -4.513 1.421 -6.815 1.00 94.25 96 VAL A N 1
ATOM 704 C CA . VAL A 1 96 ? -4.071 0.317 -5.961 1.00 94.25 96 VAL A CA 1
ATOM 705 C C . VAL A 1 96 ? -5.288 -0.343 -5.330 1.00 94.25 96 VAL A C 1
ATOM 707 O O . VAL A 1 96 ? -6.097 0.322 -4.691 1.00 94.25 96 VAL A O 1
ATOM 710 N N . THR A 1 97 ? -5.410 -1.655 -5.505 1.00 95.88 97 THR A N 1
ATOM 711 C CA . THR A 1 97 ? -6.528 -2.441 -4.968 1.00 95.88 97 THR A CA 1
ATOM 712 C C . THR A 1 97 ? -6.155 -3.178 -3.687 1.00 95.88 97 THR A C 1
ATOM 714 O O . THR A 1 97 ? -7.018 -3.452 -2.859 1.00 95.88 97 THR A O 1
ATOM 717 N N . GLU A 1 98 ? -4.876 -3.513 -3.512 1.00 97.62 98 GLU A N 1
ATOM 718 C CA . GLU A 1 98 ? -4.399 -4.267 -2.352 1.00 97.62 98 GLU A CA 1
ATOM 719 C C . GLU A 1 98 ? -2.961 -3.885 -1.990 1.00 97.62 98 GLU A C 1
ATOM 721 O O . GLU A 1 98 ? -2.128 -3.692 -2.878 1.00 97.62 98 GLU A O 1
ATOM 726 N N . LEU A 1 99 ? -2.677 -3.828 -0.692 1.00 97.38 99 LEU A N 1
ATOM 727 C CA . LEU A 1 99 ? -1.345 -3.723 -0.107 1.00 97.38 99 LEU A CA 1
ATOM 728 C C . LEU A 1 99 ? -1.126 -4.940 0.799 1.00 97.38 99 LEU A C 1
ATOM 730 O O . LEU A 1 99 ? -1.761 -5.056 1.844 1.00 97.38 99 LEU A O 1
ATOM 734 N N . ASP A 1 100 ? -0.242 -5.855 0.411 1.00 97.62 100 ASP A N 1
ATOM 735 C CA . ASP A 1 100 ? 0.060 -7.049 1.202 1.00 97.62 100 ASP A CA 1
ATOM 736 C C . ASP A 1 100 ? 1.386 -6.886 1.950 1.00 97.62 100 ASP A C 1
ATOM 738 O O . ASP A 1 100 ? 2.463 -6.851 1.344 1.00 97.62 100 ASP A O 1
ATOM 742 N N . LEU A 1 101 ? 1.278 -6.792 3.278 1.00 95.94 101 LEU A N 1
ATOM 743 C CA . LEU A 1 101 ? 2.379 -6.647 4.228 1.00 95.94 101 LEU A CA 1
ATOM 744 C C . LEU A 1 101 ? 2.610 -7.913 5.059 1.00 95.94 101 LEU A C 1
ATOM 746 O O . LEU A 1 101 ? 3.375 -7.882 6.017 1.00 95.94 101 LEU A O 1
ATOM 750 N N . THR A 1 102 ? 1.993 -9.044 4.694 1.00 95.25 102 THR A N 1
ATOM 751 C CA . THR A 1 102 ? 2.176 -10.330 5.398 1.00 95.25 102 THR A CA 1
ATOM 752 C C . THR A 1 102 ? 3.655 -10.726 5.476 1.00 95.25 102 THR A C 1
ATOM 754 O O . THR A 1 102 ? 4.079 -11.395 6.417 1.00 95.25 102 THR A O 1
ATOM 757 N N . ASN A 1 103 ? 4.454 -10.295 4.494 1.00 94.81 103 ASN A N 1
ATOM 758 C CA . ASN A 1 103 ? 5.907 -10.375 4.531 1.00 94.81 103 ASN A CA 1
ATOM 759 C C . ASN A 1 103 ? 6.530 -8.960 4.524 1.00 94.81 103 ASN A C 1
ATOM 761 O O . ASN A 1 103 ? 6.702 -8.387 3.444 1.00 94.81 103 ASN A O 1
ATOM 765 N N . PRO A 1 104 ? 6.929 -8.407 5.686 1.00 89.56 104 PRO A N 1
ATOM 766 C CA . PRO A 1 104 ? 7.396 -7.021 5.790 1.00 89.56 104 PRO A CA 1
ATOM 767 C C . PRO A 1 104 ? 8.734 -6.755 5.081 1.00 89.56 104 PRO A C 1
ATOM 769 O O . PRO A 1 104 ? 9.039 -5.611 4.759 1.00 89.56 104 PRO A O 1
ATOM 772 N N . VAL A 1 105 ? 9.530 -7.790 4.779 1.00 92.50 105 VAL A N 1
ATOM 773 C CA . VAL A 1 105 ? 10.789 -7.638 4.017 1.00 92.50 105 VAL A CA 1
ATOM 774 C C . VAL A 1 105 ? 10.597 -7.747 2.503 1.00 92.50 105 VAL A C 1
ATOM 776 O O . VAL A 1 105 ? 11.543 -7.575 1.738 1.00 92.50 105 VAL A O 1
ATOM 779 N N . SER A 1 106 ? 9.386 -8.069 2.053 1.00 94.62 106 SER A N 1
ATOM 780 C CA . SER A 1 106 ? 9.036 -8.097 0.636 1.00 94.62 106 SER A CA 1
ATOM 781 C C . SER A 1 106 ? 7.556 -7.757 0.420 1.00 94.62 106 SER A C 1
ATOM 783 O O . SER A 1 106 ? 6.832 -8.581 -0.155 1.00 94.62 106 SER A O 1
ATOM 785 N N . PRO A 1 107 ? 7.095 -6.566 0.847 1.00 96.69 107 PRO A N 1
ATOM 786 C CA . PRO A 1 107 ? 5.731 -6.119 0.617 1.00 96.69 107 PRO A CA 1
ATOM 787 C C . PRO A 1 107 ? 5.379 -6.096 -0.870 1.00 96.69 107 PRO A C 1
ATOM 789 O O . PRO A 1 107 ? 6.235 -5.918 -1.752 1.00 96.69 107 PRO A O 1
ATOM 792 N N . THR A 1 108 ? 4.088 -6.270 -1.144 1.00 98.00 108 THR A N 1
ATOM 793 C CA . THR A 1 108 ? 3.561 -6.233 -2.508 1.00 98.00 108 THR A CA 1
ATOM 794 C C . THR A 1 108 ? 2.354 -5.321 -2.628 1.00 98.00 108 THR A C 1
ATOM 796 O O . THR A 1 108 ? 1.593 -5.137 -1.682 1.00 98.00 108 THR A O 1
ATOM 799 N N . ILE A 1 109 ? 2.191 -4.745 -3.815 1.00 97.81 109 ILE A N 1
ATOM 800 C CA . ILE A 1 109 ? 1.073 -3.874 -4.166 1.00 97.81 109 ILE A CA 1
ATOM 801 C C . ILE A 1 109 ? 0.352 -4.497 -5.350 1.00 97.81 109 ILE A C 1
ATOM 803 O O . ILE A 1 109 ? 0.981 -4.791 -6.363 1.00 97.81 109 ILE A O 1
ATOM 807 N N . THR A 1 110 ? -0.964 -4.660 -5.264 1.00 97.31 110 THR A N 1
ATOM 808 C CA . THR A 1 110 ? -1.768 -5.043 -6.426 1.00 97.31 110 THR A CA 1
ATOM 809 C C . THR A 1 110 ? -2.303 -3.793 -7.108 1.00 97.31 110 THR A C 1
ATOM 811 O O . THR A 1 110 ? -3.073 -3.030 -6.524 1.00 97.31 110 THR A O 1
ATOM 814 N N . TYR A 1 111 ? -1.898 -3.599 -8.358 1.00 94.56 111 TYR A N 1
ATOM 815 C CA . TYR A 1 111 ? -2.367 -2.534 -9.232 1.00 94.56 111 TYR A CA 1
ATOM 816 C C . TYR A 1 111 ? -3.531 -3.031 -10.092 1.00 94.56 111 TYR A C 1
ATOM 818 O O . TYR A 1 111 ? -3.413 -4.039 -10.802 1.00 94.56 111 TYR A O 1
ATOM 826 N N . ASP A 1 112 ? -4.652 -2.315 -10.006 1.00 91.38 112 ASP A N 1
ATOM 827 C CA . ASP A 1 112 ? -5.869 -2.510 -10.796 1.00 91.38 112 ASP A CA 1
ATOM 828 C C . ASP A 1 112 ? -6.392 -3.964 -10.797 1.00 91.38 112 ASP A C 1
ATOM 830 O O . ASP A 1 112 ? -6.927 -4.458 -11.786 1.00 91.38 112 ASP A O 1
ATOM 834 N N . GLY A 1 113 ? -6.154 -4.719 -9.714 1.00 91.94 113 GLY A N 1
ATOM 835 C CA . GLY A 1 113 ? -6.527 -6.138 -9.606 1.00 91.94 113 GLY A CA 1
ATOM 836 C C . GLY A 1 113 ? -5.849 -7.079 -10.621 1.00 91.94 113 GLY A C 1
ATOM 837 O O . GLY A 1 113 ? -6.278 -8.230 -10.798 1.00 91.94 113 GLY A O 1
ATOM 838 N N . ARG A 1 114 ? -4.820 -6.608 -11.337 1.00 92.12 114 ARG A N 1
ATOM 839 C CA . ARG A 1 114 ? -4.205 -7.310 -12.478 1.00 92.12 114 ARG A CA 1
ATOM 840 C C . ARG A 1 114 ? -2.714 -7.555 -12.314 1.00 92.12 114 ARG A C 1
ATOM 842 O O . ARG A 1 114 ? -2.246 -8.620 -12.719 1.00 92.12 114 ARG A O 1
ATOM 849 N N . ILE A 1 115 ? -1.984 -6.586 -11.766 1.00 94.69 115 ILE A N 1
ATOM 850 C CA . ILE A 1 115 ? -0.521 -6.624 -11.711 1.00 94.69 115 ILE A CA 1
ATOM 851 C C . ILE A 1 115 ? -0.059 -6.600 -10.260 1.00 94.69 115 ILE A C 1
ATOM 853 O O . ILE A 1 115 ? -0.373 -5.670 -9.524 1.00 94.69 115 ILE A O 1
ATOM 857 N N . ILE A 1 116 ? 0.716 -7.607 -9.865 1.00 96.94 116 ILE A N 1
ATOM 858 C CA . ILE A 1 116 ? 1.357 -7.666 -8.550 1.00 96.94 116 ILE A CA 1
ATOM 859 C C . ILE A 1 116 ? 2.731 -7.007 -8.657 1.00 96.94 116 ILE A C 1
ATOM 861 O O . ILE A 1 116 ? 3.611 -7.505 -9.355 1.00 96.94 116 ILE A O 1
ATOM 865 N N . ILE A 1 117 ? 2.932 -5.901 -7.955 1.00 97.69 117 ILE A N 1
ATOM 866 C CA . ILE A 1 117 ? 4.204 -5.189 -7.867 1.00 97.69 117 ILE A CA 1
ATOM 867 C C . ILE A 1 117 ? 4.952 -5.694 -6.632 1.00 97.69 117 ILE A C 1
ATOM 869 O O . ILE A 1 117 ? 4.473 -5.540 -5.510 1.00 97.69 117 ILE A O 1
ATOM 873 N N . LYS A 1 118 ? 6.134 -6.281 -6.822 1.00 97.81 118 LYS A N 1
ATOM 874 C CA . LYS A 1 118 ? 7.018 -6.713 -5.732 1.00 97.81 118 LYS A CA 1
ATOM 875 C C . LYS A 1 118 ? 8.036 -5.627 -5.424 1.00 97.81 118 LYS A C 1
ATOM 877 O O . LYS A 1 118 ? 8.857 -5.297 -6.279 1.00 97.81 118 LYS A O 1
ATOM 882 N N . LEU A 1 119 ? 7.996 -5.107 -4.200 1.00 96.25 119 LEU A N 1
ATOM 883 C CA . LEU A 1 119 ? 8.871 -4.016 -3.758 1.00 96.25 119 LEU A CA 1
ATOM 884 C C . LEU A 1 119 ? 10.220 -4.515 -3.219 1.00 96.25 119 LEU A C 1
ATOM 886 O O . LEU A 1 119 ? 11.196 -3.763 -3.198 1.00 96.25 119 LEU A O 1
ATOM 890 N N . GLY A 1 120 ? 10.286 -5.783 -2.797 1.00 94.12 120 GLY A N 1
ATOM 891 C CA . GLY A 1 120 ? 11.419 -6.302 -2.029 1.00 94.12 120 GLY A CA 1
ATOM 892 C C . GLY A 1 120 ? 11.573 -5.550 -0.709 1.00 94.12 120 GLY A C 1
ATOM 893 O O . GLY A 1 120 ? 10.583 -5.071 -0.167 1.00 94.12 120 GLY A O 1
ATOM 894 N N . MET A 1 121 ? 12.807 -5.415 -0.217 1.00 95.56 121 MET A N 1
ATOM 895 C CA . MET A 1 121 ? 13.088 -4.662 1.012 1.00 95.56 121 MET A CA 1
ATOM 896 C C . MET A 1 121 ? 12.457 -3.260 0.952 1.00 95.56 121 MET A C 1
ATOM 898 O O . MET A 1 121 ? 12.581 -2.607 -0.091 1.00 95.56 121 MET A O 1
ATOM 902 N N . PRO A 1 122 ? 11.820 -2.769 2.031 1.00 94.06 122 PRO A N 1
ATOM 903 C CA . PRO A 1 122 ? 11.107 -1.491 2.045 1.00 94.06 122 PRO A CA 1
ATOM 904 C C . PRO A 1 122 ? 12.054 -0.282 2.153 1.00 94.06 122 PRO A C 1
ATOM 906 O O . PRO A 1 122 ? 11.890 0.602 2.984 1.00 94.06 122 PRO A O 1
ATOM 909 N N . THR A 1 123 ? 13.075 -0.248 1.303 1.00 95.12 123 THR A N 1
ATOM 910 C CA . THR A 1 123 ? 13.990 0.878 1.108 1.00 95.12 123 THR A CA 1
ATOM 911 C C . THR A 1 123 ? 13.750 1.493 -0.263 1.00 95.12 123 THR A C 1
ATOM 913 O O . THR A 1 123 ? 13.327 0.793 -1.194 1.00 95.12 123 THR A O 1
ATOM 916 N N . ASP A 1 124 ? 14.014 2.796 -0.382 1.00 95.88 124 ASP A N 1
ATOM 917 C CA . ASP A 1 124 ? 13.915 3.550 -1.640 1.00 95.88 124 ASP A CA 1
ATOM 918 C C . ASP A 1 124 ? 12.550 3.377 -2.332 1.00 95.88 124 ASP A C 1
ATOM 920 O O . ASP A 1 124 ? 12.448 3.282 -3.559 1.00 95.88 124 ASP A O 1
ATOM 924 N N . LEU A 1 125 ? 11.489 3.294 -1.519 1.00 96.62 125 LEU A N 1
ATOM 925 C CA . LEU A 1 125 ? 10.131 2.964 -1.954 1.00 96.62 125 LEU A CA 1
ATOM 926 C C . LEU A 1 125 ? 9.640 3.908 -3.054 1.00 96.62 125 LEU A C 1
ATOM 928 O O . LEU A 1 125 ? 9.105 3.441 -4.055 1.00 96.62 125 LEU A O 1
ATOM 932 N N . GLU A 1 126 ? 9.873 5.214 -2.911 1.00 96.19 126 GLU A N 1
ATOM 933 C CA . GLU A 1 126 ? 9.457 6.206 -3.906 1.00 96.19 126 GLU A CA 1
ATOM 934 C C . GLU A 1 126 ? 10.077 5.916 -5.278 1.00 96.19 126 GLU A C 1
ATOM 936 O O . GLU A 1 126 ? 9.356 5.817 -6.269 1.00 96.19 126 GLU A O 1
ATOM 941 N N . TYR A 1 127 ? 11.392 5.685 -5.343 1.00 96.06 127 TYR A N 1
ATOM 942 C CA . TYR A 1 127 ? 12.085 5.384 -6.598 1.00 96.06 127 TYR A CA 1
ATOM 943 C C . TYR A 1 127 ? 11.582 4.080 -7.237 1.00 96.06 127 TYR A C 1
ATOM 945 O O . TYR A 1 127 ? 11.366 4.000 -8.452 1.00 96.06 127 TYR A O 1
ATOM 953 N N . LYS A 1 128 ? 11.353 3.046 -6.420 1.00 96.75 128 LYS A N 1
ATOM 954 C CA . LYS A 1 128 ? 10.803 1.763 -6.883 1.00 96.75 128 LYS A CA 1
ATOM 955 C C . LYS A 1 128 ? 9.397 1.928 -7.453 1.00 96.75 128 LYS A C 1
ATOM 957 O O . LYS A 1 128 ? 9.099 1.371 -8.510 1.00 96.75 128 LYS A O 1
ATOM 962 N N . LEU A 1 129 ? 8.549 2.718 -6.798 1.00 97.06 129 LEU A N 1
ATOM 963 C CA . LEU A 1 129 ? 7.188 2.987 -7.255 1.00 97.06 129 LEU A CA 1
ATOM 964 C C . LEU A 1 129 ? 7.163 3.897 -8.486 1.00 97.06 129 LEU A C 1
ATOM 966 O O . LEU A 1 129 ? 6.398 3.624 -9.404 1.00 97.06 129 LEU A O 1
ATOM 970 N N . GLN A 1 130 ? 8.041 4.897 -8.582 1.00 95.81 130 GLN A N 1
ATOM 971 C CA . GLN A 1 130 ? 8.217 5.696 -9.802 1.00 95.81 130 GLN A CA 1
ATOM 972 C C . GLN A 1 130 ? 8.642 4.817 -10.984 1.00 95.81 130 GLN A C 1
ATOM 974 O O . GLN A 1 130 ? 8.093 4.929 -12.080 1.00 95.81 130 GLN A O 1
ATOM 979 N N . THR A 1 131 ? 9.569 3.882 -10.751 1.00 95.31 131 THR A N 1
ATOM 980 C CA . THR A 1 131 ? 9.968 2.886 -11.755 1.00 95.31 131 THR A CA 1
ATOM 981 C C . THR A 1 131 ? 8.780 2.013 -12.157 1.00 95.31 131 THR A C 1
ATOM 983 O O . THR A 1 131 ? 8.572 1.765 -13.344 1.00 95.31 131 THR A O 1
ATOM 986 N N . ALA A 1 132 ? 7.968 1.575 -11.189 1.00 95.19 132 ALA A N 1
ATOM 987 C CA . ALA A 1 132 ? 6.762 0.808 -11.475 1.00 95.19 132 ALA A CA 1
ATOM 988 C C . ALA A 1 132 ? 5.775 1.610 -12.336 1.00 95.19 132 ALA A C 1
ATOM 990 O O . ALA A 1 132 ? 5.327 1.104 -13.360 1.00 95.19 132 ALA A O 1
ATOM 991 N N . VAL A 1 133 ? 5.498 2.872 -11.994 1.00 94.62 133 VAL A N 1
ATOM 992 C CA . VAL A 1 133 ? 4.630 3.766 -12.780 1.00 94.62 133 VAL A CA 1
ATOM 993 C C . VAL A 1 133 ? 5.154 3.941 -14.208 1.00 94.62 133 VAL A C 1
ATOM 995 O O . VAL A 1 133 ? 4.379 3.831 -15.159 1.00 94.62 133 VAL A O 1
ATOM 998 N N . ALA A 1 134 ? 6.461 4.147 -14.390 1.00 92.62 134 ALA A N 1
ATOM 999 C CA . ALA A 1 134 ? 7.066 4.279 -15.716 1.00 92.62 134 ALA A CA 1
ATOM 1000 C C . ALA A 1 134 ? 6.866 3.021 -16.582 1.00 92.62 134 ALA A C 1
ATOM 1002 O O . ALA A 1 134 ? 6.583 3.127 -17.774 1.00 92.62 134 ALA A O 1
ATOM 1003 N N . VAL A 1 135 ? 6.953 1.827 -15.984 1.00 91.50 135 VAL A N 1
ATOM 1004 C CA . VAL A 1 135 ? 6.674 0.566 -16.688 1.00 91.50 135 VAL A CA 1
ATOM 1005 C C . VAL A 1 135 ? 5.178 0.424 -16.976 1.00 91.50 135 VAL A C 1
ATOM 1007 O O . VAL A 1 135 ? 4.802 0.163 -18.115 1.00 91.50 135 VAL A O 1
ATOM 1010 N N . LEU A 1 136 ? 4.315 0.638 -15.981 1.00 90.62 136 LEU A N 1
ATOM 1011 C CA . LEU A 1 136 ? 2.860 0.452 -16.086 1.00 90.62 136 LEU A CA 1
ATOM 1012 C C . LEU A 1 136 ? 2.191 1.403 -17.087 1.00 90.62 136 LEU A C 1
ATOM 1014 O O . LEU A 1 136 ? 1.159 1.069 -17.660 1.00 90.62 136 LEU A O 1
ATOM 1018 N N . THR A 1 137 ? 2.774 2.581 -17.310 1.00 87.62 137 THR A N 1
ATOM 1019 C CA . THR A 1 137 ? 2.259 3.579 -18.262 1.00 87.62 137 THR A CA 1
ATOM 1020 C C . THR A 1 137 ? 2.750 3.375 -19.698 1.00 87.62 137 THR A C 1
ATOM 1022 O O . THR A 1 137 ? 2.259 4.053 -20.605 1.00 87.62 137 THR A O 1
ATOM 1025 N N . SER A 1 138 ? 3.672 2.434 -19.930 1.00 85.56 138 SER A N 1
ATOM 1026 C CA . SER A 1 138 ? 4.135 2.076 -21.275 1.00 85.56 138 SER A CA 1
ATOM 1027 C C . SER A 1 138 ? 3.010 1.464 -22.123 1.00 85.56 138 SER A C 1
ATOM 1029 O O . SER A 1 138 ? 2.107 0.808 -21.603 1.00 85.56 138 SER A O 1
ATOM 1031 N N . GLU A 1 139 ? 3.054 1.667 -23.445 1.00 77.62 139 GLU A N 1
ATOM 1032 C CA . GLU A 1 139 ? 2.009 1.190 -24.371 1.00 77.62 139 GLU A CA 1
ATOM 1033 C C . GLU A 1 139 ? 1.781 -0.328 -24.284 1.00 77.62 139 GLU A C 1
ATOM 1035 O O . GLU A 1 139 ? 0.642 -0.790 -24.359 1.00 77.62 139 GLU A O 1
ATOM 1040 N N . ASP A 1 140 ? 2.844 -1.096 -24.036 1.00 73.81 140 ASP A N 1
ATOM 1041 C CA . ASP A 1 140 ? 2.779 -2.553 -23.914 1.00 73.81 140 ASP A CA 1
ATOM 1042 C C . ASP A 1 140 ? 1.941 -2.994 -22.699 1.00 73.81 140 ASP A C 1
ATOM 1044 O O . ASP A 1 140 ? 1.239 -4.008 -22.754 1.00 73.81 140 ASP A O 1
ATOM 1048 N N . MET A 1 141 ? 1.953 -2.203 -21.620 1.00 77.56 141 MET A N 1
ATOM 1049 C CA . MET A 1 141 ? 1.263 -2.491 -20.355 1.00 77.56 141 MET A CA 1
ATOM 1050 C C . MET A 1 141 ? -0.178 -1.967 -20.299 1.00 77.56 141 MET A C 1
ATOM 1052 O O . MET A 1 141 ? -0.949 -2.394 -19.442 1.00 77.56 141 MET A O 1
ATOM 1056 N N . LYS A 1 142 ? -0.589 -1.094 -21.232 1.00 67.00 142 LYS A N 1
ATOM 1057 C CA . LYS A 1 142 ? -1.980 -0.597 -21.321 1.00 67.00 142 LYS A CA 1
ATOM 1058 C C . LYS A 1 142 ? -2.980 -1.678 -21.737 1.00 67.00 142 LYS A C 1
ATOM 1060 O O . LYS A 1 142 ? -4.185 -1.524 -21.542 1.00 67.00 142 LYS A O 1
ATOM 1065 N N . THR A 1 143 ? -2.494 -2.773 -22.319 1.00 66.62 143 THR A N 1
ATOM 1066 C CA . THR A 1 143 ? -3.314 -3.944 -22.652 1.00 66.62 143 THR A CA 1
ATOM 1067 C C . THR A 1 143 ? -3.790 -4.665 -21.379 1.00 66.62 143 THR A C 1
ATOM 1069 O O . THR A 1 143 ? -3.273 -4.435 -20.289 1.00 66.62 143 THR A O 1
ATOM 1072 N N . ALA A 1 144 ? -4.797 -5.543 -21.472 1.00 68.81 144 ALA A N 1
ATOM 1073 C CA . ALA A 1 144 ? -5.341 -6.301 -20.332 1.00 68.81 144 ALA A CA 1
ATOM 1074 C C . ALA A 1 144 ? -4.370 -7.363 -19.754 1.00 68.81 144 ALA A C 1
ATOM 1076 O O . ALA A 1 144 ? -4.803 -8.418 -19.290 1.00 68.81 144 ALA A O 1
ATOM 1077 N N . GLN A 1 145 ? -3.060 -7.107 -19.802 1.00 81.06 145 GLN A N 1
ATOM 1078 C CA . GLN A 1 145 ? -2.030 -7.971 -19.255 1.00 81.06 145 GLN A CA 1
ATOM 1079 C C . GLN A 1 145 ? -2.181 -8.099 -17.743 1.00 81.06 145 GLN A C 1
ATOM 1081 O O . GLN A 1 145 ? -2.531 -7.160 -17.025 1.00 81.06 145 GLN A O 1
ATOM 1086 N N . ARG A 1 146 ? -1.925 -9.317 -17.284 1.00 90.31 146 ARG A N 1
ATOM 1087 C CA . ARG A 1 146 ? -1.848 -9.700 -15.882 1.00 90.31 146 ARG A CA 1
ATOM 1088 C C . ARG A 1 146 ? -0.446 -10.223 -15.634 1.00 90.31 146 ARG A C 1
ATOM 1090 O O . ARG A 1 146 ? 0.210 -10.679 -16.573 1.00 90.31 146 ARG A O 1
ATOM 1097 N N . GLY A 1 147 ? 0.018 -10.162 -14.398 1.00 93.38 147 GLY A N 1
ATOM 1098 C CA . GLY A 1 147 ? 1.309 -10.736 -14.052 1.00 93.38 147 GLY A CA 1
ATOM 1099 C C . GLY A 1 147 ? 1.974 -10.066 -12.869 1.00 93.38 147 GLY A C 1
ATOM 1100 O O . GLY A 1 147 ? 1.346 -9.353 -12.090 1.00 93.38 147 GLY A O 1
ATOM 1101 N N . THR A 1 148 ? 3.274 -10.298 -12.750 1.00 96.12 148 THR A N 1
ATOM 1102 C CA . THR A 1 148 ? 4.093 -9.784 -11.654 1.00 96.12 148 THR A CA 1
ATOM 1103 C C . THR A 1 148 ? 5.148 -8.820 -12.183 1.00 96.12 148 THR A C 1
ATOM 1105 O O . THR A 1 148 ? 5.970 -9.201 -13.015 1.00 96.12 148 THR A O 1
ATOM 1108 N N . LEU A 1 149 ? 5.173 -7.598 -11.657 1.00 96.06 149 LEU A N 1
ATOM 1109 C CA . LEU A 1 149 ? 6.237 -6.621 -11.859 1.00 96.06 149 LEU A CA 1
ATOM 1110 C C . LEU A 1 149 ? 7.170 -6.620 -10.646 1.00 96.06 149 LEU A C 1
ATOM 1112 O O . LEU A 1 149 ? 6.783 -6.233 -9.551 1.00 96.06 149 LEU A O 1
ATOM 1116 N N . ASP A 1 150 ? 8.412 -7.039 -10.828 1.00 96.81 150 ASP A N 1
ATOM 1117 C CA . ASP A 1 150 ? 9.430 -7.010 -9.785 1.00 96.81 150 ASP A CA 1
ATOM 1118 C C . ASP A 1 150 ? 10.282 -5.741 -9.905 1.00 96.81 150 ASP A C 1
ATOM 1120 O O . ASP A 1 150 ? 10.997 -5.556 -10.894 1.00 96.81 150 ASP A O 1
ATOM 1124 N N . VAL A 1 151 ? 10.196 -4.870 -8.896 1.00 96.50 151 VAL A N 1
ATOM 1125 C CA . VAL A 1 151 ? 11.004 -3.645 -8.762 1.00 96.50 151 VAL A CA 1
ATOM 1126 C C . VAL A 1 151 ? 11.952 -3.706 -7.564 1.00 96.50 151 VAL A C 1
ATOM 1128 O O . VAL A 1 151 ? 12.567 -2.701 -7.213 1.00 96.50 151 VAL A O 1
ATOM 1131 N N . SER A 1 152 ? 12.127 -4.881 -6.951 1.00 94.31 152 SER A N 1
ATOM 1132 C CA . SER A 1 152 ? 12.972 -5.048 -5.762 1.00 94.31 152 SER A CA 1
ATOM 1133 C C . SER A 1 152 ? 14.417 -4.600 -5.972 1.00 94.31 152 SER A C 1
ATOM 1135 O O . SER A 1 152 ? 15.022 -4.046 -5.061 1.00 94.31 152 SER A O 1
ATOM 1137 N N . LEU A 1 153 ? 14.939 -4.775 -7.189 1.00 90.88 153 LEU A N 1
ATOM 1138 C CA . LEU A 1 153 ? 16.305 -4.424 -7.584 1.00 90.88 153 LEU A CA 1
ATOM 1139 C C . LEU A 1 153 ? 16.399 -3.088 -8.337 1.00 90.88 153 LEU A C 1
ATOM 1141 O O . LEU A 1 153 ? 17.466 -2.769 -8.869 1.00 90.88 153 LEU A O 1
ATOM 1145 N N . ALA A 1 154 ? 15.305 -2.323 -8.427 1.00 90.75 154 ALA A N 1
ATOM 1146 C CA . ALA A 1 154 ? 15.286 -1.093 -9.209 1.00 90.75 154 ALA A CA 1
ATOM 1147 C C . ALA A 1 154 ? 16.266 -0.063 -8.633 1.00 90.75 154 ALA A C 1
ATOM 1149 O O . ALA A 1 154 ? 17.112 0.430 -9.371 1.00 90.75 154 ALA A O 1
ATOM 1150 N N . ALA A 1 155 ? 16.215 0.195 -7.324 1.00 87.00 155 ALA A N 1
ATOM 1151 C CA . ALA A 1 155 ? 17.108 1.151 -6.666 1.00 87.00 155 ALA A CA 1
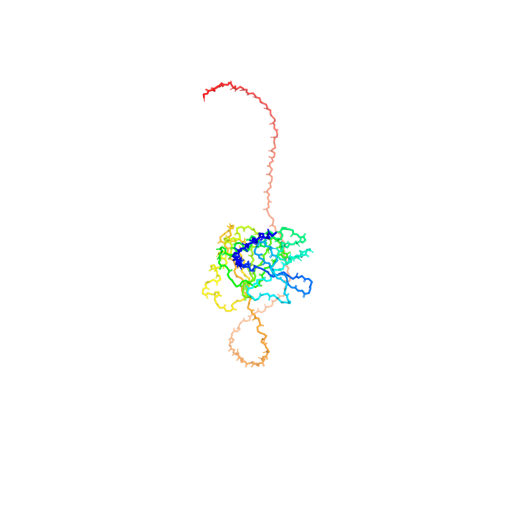ATOM 1152 C C . ALA A 1 155 ? 18.581 0.693 -6.677 1.00 87.00 155 ALA A C 1
ATOM 1154 O O . ALA A 1 155 ? 19.469 1.476 -6.999 1.00 87.00 155 ALA A O 1
ATOM 1155 N N . ASP A 1 156 ? 18.840 -0.592 -6.412 1.00 86.25 156 ASP A N 1
ATOM 1156 C CA . ASP A 1 156 ? 20.210 -1.112 -6.285 1.00 86.25 156 ASP A CA 1
ATOM 1157 C C . ASP A 1 156 ? 20.919 -1.330 -7.628 1.00 86.25 156 ASP A C 1
ATOM 1159 O O . ASP A 1 156 ? 22.142 -1.237 -7.732 1.00 86.25 156 ASP A O 1
ATOM 1163 N N . ARG A 1 157 ? 20.169 -1.738 -8.660 1.00 86.12 157 ARG A N 1
ATOM 1164 C CA . ARG A 1 157 ? 20.728 -2.235 -9.930 1.00 86.12 157 ARG A CA 1
ATOM 1165 C C . ARG A 1 157 ? 20.128 -1.578 -11.166 1.00 86.12 157 ARG A C 1
ATOM 1167 O O . ARG A 1 157 ? 20.472 -2.007 -12.269 1.00 86.12 157 ARG A O 1
ATOM 1174 N N . GLY A 1 158 ? 19.219 -0.615 -11.007 1.00 85.31 158 GLY A N 1
ATOM 1175 C CA . GLY A 1 158 ? 18.561 0.087 -12.112 1.00 85.31 158 GLY A CA 1
ATOM 1176 C C . GLY A 1 158 ? 17.714 -0.821 -13.005 1.00 85.31 158 GLY A C 1
ATOM 1177 O O . GLY A 1 158 ? 17.568 -0.540 -14.192 1.00 85.31 158 GLY A O 1
ATOM 1178 N N . ARG A 1 159 ? 17.228 -1.960 -12.490 1.00 85.75 159 ARG A N 1
ATOM 1179 C CA . ARG A 1 159 ? 16.513 -2.975 -13.282 1.00 85.75 159 ARG A CA 1
ATOM 1180 C C . ARG A 1 159 ? 15.201 -3.390 -12.629 1.00 85.75 159 ARG A C 1
ATOM 1182 O O . ARG A 1 159 ? 15.170 -3.672 -11.435 1.00 85.75 159 ARG A O 1
ATOM 1189 N N . SER A 1 160 ? 14.162 -3.514 -13.448 1.00 91.69 160 SER A N 1
ATOM 1190 C CA . SER A 1 160 ? 12.875 -4.128 -13.113 1.00 91.69 160 SER A CA 1
ATOM 1191 C C . SER A 1 160 ? 12.576 -5.285 -14.072 1.00 91.69 160 SER A C 1
ATOM 1193 O O . SER A 1 160 ? 13.124 -5.347 -15.175 1.00 91.69 160 SER A O 1
ATOM 1195 N N . TYR A 1 161 ? 11.734 -6.228 -13.647 1.00 92.88 161 TYR A N 1
ATOM 1196 C CA . TYR A 1 161 ? 11.379 -7.405 -14.445 1.00 92.88 161 TYR A CA 1
ATOM 1197 C C . TYR A 1 161 ? 9.877 -7.638 -14.424 1.00 92.88 161 TYR A C 1
ATOM 1199 O O . TYR A 1 161 ? 9.293 -7.813 -13.358 1.00 92.88 161 TYR A O 1
ATOM 1207 N N . PHE A 1 162 ? 9.256 -7.708 -15.597 1.00 93.25 162 PHE A N 1
ATOM 1208 C CA . PHE A 1 162 ? 7.855 -8.090 -15.717 1.00 93.25 162 PHE A CA 1
ATOM 1209 C C . PHE A 1 162 ? 7.727 -9.557 -16.130 1.00 93.25 162 PHE A C 1
ATOM 1211 O O . PHE A 1 162 ? 8.372 -10.009 -17.077 1.00 93.25 162 PHE A O 1
ATOM 1218 N N . LYS A 1 163 ? 6.894 -10.306 -15.409 1.00 92.81 163 LYS A N 1
ATOM 1219 C CA . LYS A 1 163 ? 6.533 -11.692 -15.707 1.00 92.81 163 LYS A CA 1
ATOM 1220 C C . LYS A 1 163 ? 5.041 -11.745 -16.038 1.00 92.81 163 LYS A C 1
ATOM 1222 O O . LYS A 1 163 ? 4.239 -11.666 -15.106 1.00 92.81 163 LYS A O 1
ATOM 1227 N N . PRO A 1 164 ? 4.660 -11.859 -17.321 1.00 91.00 164 PRO A N 1
ATOM 1228 C CA . PRO A 1 164 ? 3.260 -11.942 -17.706 1.00 91.00 164 PRO A CA 1
ATOM 1229 C C . PRO A 1 164 ? 2.642 -13.274 -17.268 1.00 91.00 164 PRO A C 1
ATOM 1231 O O . PRO A 1 164 ? 3.278 -14.327 -17.322 1.00 91.00 164 PRO A O 1
ATOM 1234 N N . GLU A 1 165 ? 1.371 -13.225 -16.890 1.00 88.69 165 GLU A N 1
ATOM 1235 C CA . GLU A 1 165 ? 0.519 -14.381 -16.640 1.00 88.69 165 GLU A CA 1
ATOM 1236 C C . GLU A 1 165 ? -0.532 -14.453 -17.748 1.00 88.69 165 GLU A C 1
ATOM 1238 O O . GLU A 1 165 ? -1.508 -13.700 -17.769 1.00 88.69 165 GLU A O 1
ATOM 1243 N N . TYR A 1 166 ? -0.321 -15.358 -18.701 1.00 80.00 166 TYR A N 1
ATOM 1244 C CA . TYR A 1 166 ? -1.298 -15.631 -19.748 1.00 80.00 166 TYR A CA 1
ATOM 1245 C C . TYR A 1 166 ? -2.280 -16.677 -19.230 1.00 80.00 166 TYR A C 1
ATOM 1247 O O . TYR A 1 166 ? -1.899 -17.814 -18.953 1.00 80.00 166 TYR A O 1
ATOM 1255 N N . GLY A 1 167 ? -3.548 -16.293 -19.078 1.00 65.44 167 GLY A N 1
ATOM 1256 C CA . GLY A 1 167 ? -4.592 -17.238 -18.705 1.00 65.44 167 GLY A CA 1
ATOM 1257 C C . GLY A 1 167 ? -4.682 -18.355 -19.741 1.00 65.44 167 GLY A C 1
ATOM 1258 O O . GLY A 1 167 ? -4.896 -18.094 -20.925 1.00 65.44 167 GLY A O 1
ATOM 1259 N N . THR A 1 168 ? -4.561 -19.608 -19.311 1.00 47.16 168 THR A N 1
ATOM 1260 C CA . THR A 1 168 ? -5.052 -20.733 -20.101 1.00 47.16 168 THR A CA 1
ATOM 1261 C C . THR A 1 168 ? -6.574 -20.664 -20.085 1.00 47.16 168 THR A C 1
ATOM 1263 O O . THR A 1 168 ? -7.243 -21.198 -19.202 1.00 47.16 168 THR A O 1
ATOM 1266 N N . ALA A 1 169 ? -7.157 -19.995 -21.080 1.00 47.16 169 ALA A N 1
ATOM 1267 C CA . ALA A 1 169 ? -8.511 -20.341 -21.478 1.00 47.16 169 ALA A CA 1
ATOM 1268 C C . ALA A 1 169 ? -8.494 -21.850 -21.760 1.00 47.16 169 ALA A C 1
ATOM 1270 O O . ALA A 1 169 ? -7.755 -22.304 -22.634 1.00 47.16 169 ALA A O 1
ATOM 1271 N N . SER A 1 170 ? -9.227 -22.631 -20.962 1.00 44.09 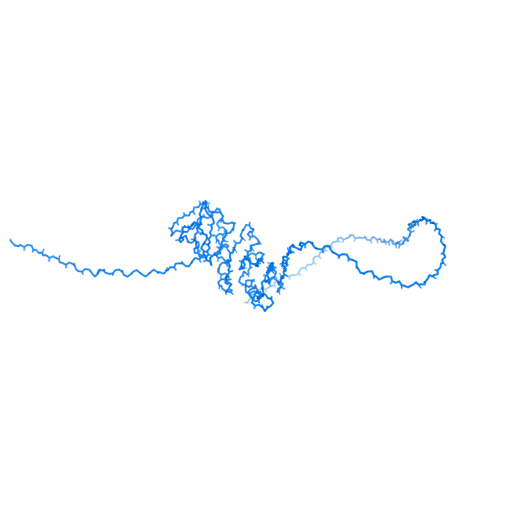170 SER A N 1
ATOM 1272 C CA . SER A 1 170 ? -9.399 -24.064 -21.188 1.00 44.09 170 SER A CA 1
ATOM 1273 C C . SER A 1 170 ? -9.916 -24.264 -22.609 1.00 44.09 170 SER A C 1
ATOM 1275 O O . SER A 1 170 ? -11.096 -24.046 -22.880 1.00 44.09 170 SER A O 1
ATOM 1277 N N . GLN A 1 171 ? -9.033 -24.654 -23.528 1.00 43.94 171 GLN A N 1
ATOM 1278 C CA . GLN A 1 171 ? -9.452 -25.205 -24.804 1.00 43.94 171 GLN A CA 1
ATOM 1279 C C . GLN A 1 171 ? -10.091 -26.558 -24.506 1.00 43.94 171 GLN A C 1
ATOM 1281 O O . GLN A 1 171 ? -9.422 -27.579 -24.359 1.00 43.94 171 GLN A O 1
ATOM 1286 N N . VAL A 1 172 ? -11.416 -26.531 -24.369 1.00 41.22 172 VAL A N 1
ATOM 1287 C CA . VAL A 1 172 ? -12.274 -27.694 -24.563 1.00 41.22 172 VAL A CA 1
ATOM 1288 C C . VAL A 1 172 ? -11.872 -28.323 -25.893 1.00 41.22 172 VAL A C 1
ATOM 1290 O O . VAL A 1 172 ? -11.849 -27.658 -26.929 1.00 41.22 172 VAL A O 1
ATOM 1293 N N . GLY A 1 173 ? -11.485 -29.594 -25.828 1.00 45.91 173 GLY A N 1
ATOM 1294 C CA . GLY A 1 173 ? -10.975 -30.337 -26.963 1.00 45.91 173 GLY A CA 1
ATOM 1295 C C . GLY A 1 173 ? -11.949 -30.361 -28.137 1.00 45.91 173 GLY A C 1
ATOM 1296 O O . GLY A 1 173 ? -13.153 -30.550 -27.992 1.00 45.91 173 GLY A O 1
ATOM 1297 N N . THR A 1 174 ? -11.391 -30.248 -29.332 1.00 33.56 174 THR A N 1
ATOM 1298 C CA . THR A 1 174 ? -11.928 -30.910 -30.514 1.00 33.56 174 THR A CA 1
ATOM 1299 C C . THR A 1 174 ? -10.751 -31.619 -31.158 1.00 33.56 174 THR A C 1
ATOM 1301 O O . THR A 1 174 ? -9.954 -31.022 -31.872 1.00 33.56 174 THR A O 1
ATOM 1304 N N . SER A 1 175 ? -10.612 -32.905 -30.828 1.00 47.19 175 SER A N 1
ATOM 1305 C CA . SER A 1 175 ? -9.922 -33.835 -31.715 1.00 47.19 175 SER A CA 1
ATOM 1306 C C . SER A 1 175 ? -10.742 -33.937 -32.993 1.00 47.19 175 SER A C 1
ATOM 1308 O O . SER A 1 175 ? -11.922 -34.285 -32.958 1.00 47.19 175 SER A O 1
ATOM 1310 N N . SER A 1 176 ? -10.118 -33.646 -34.123 1.00 43.03 176 SER A N 1
ATOM 1311 C CA . SER A 1 176 ? -10.457 -34.276 -35.392 1.00 43.03 176 SER A CA 1
ATOM 1312 C C . SER A 1 176 ? -9.176 -34.430 -36.193 1.00 43.03 176 SER A C 1
ATOM 1314 O O . SER A 1 176 ? -8.361 -33.517 -36.301 1.00 43.03 176 SER A O 1
ATOM 1316 N N . GLU A 1 177 ? -8.994 -35.670 -36.612 1.00 36.66 177 GLU A N 1
ATOM 1317 C CA . GLU A 1 177 ? -7.780 -36.293 -37.095 1.00 36.66 177 GLU A CA 1
ATOM 1318 C C . GLU A 1 177 ? -7.393 -35.892 -38.525 1.00 36.66 177 GLU A C 1
ATOM 1320 O O . GLU A 1 177 ? -8.218 -35.468 -39.330 1.00 36.66 177 GLU A O 1
ATOM 1325 N N . ALA A 1 178 ? -6.128 -36.204 -38.817 1.00 35.75 178 ALA A N 1
ATOM 1326 C CA . ALA A 1 178 ? -5.623 -36.766 -40.068 1.00 35.75 178 ALA A CA 1
ATOM 1327 C C . ALA A 1 178 ? -5.598 -35.887 -41.333 1.00 35.75 178 ALA A C 1
ATOM 1329 O O . ALA A 1 178 ? -6.567 -35.741 -42.072 1.00 35.75 178 ALA A O 1
ATOM 1330 N N . GLY A 1 179 ? -4.375 -35.478 -41.674 1.00 31.25 179 GLY A N 1
ATOM 1331 C CA . GLY A 1 179 ? -3.934 -35.180 -43.034 1.00 31.25 179 GLY A CA 1
ATOM 1332 C C . GLY A 1 179 ? -2.506 -35.690 -43.213 1.00 31.25 179 GLY A C 1
ATOM 1333 O O . GLY A 1 179 ? -1.549 -34.987 -42.915 1.00 31.25 179 GLY A O 1
ATOM 1334 N N . VAL A 1 180 ? -2.394 -36.953 -43.619 1.00 33.50 180 VAL A N 1
ATOM 1335 C CA . VAL A 1 180 ? -1.160 -37.693 -43.912 1.00 33.50 180 VAL A CA 1
ATOM 1336 C C . VAL A 1 180 ? -0.382 -37.092 -45.093 1.00 33.50 180 VAL A C 1
ATOM 1338 O O . VAL A 1 180 ? -0.980 -36.714 -46.098 1.00 33.50 180 VAL A O 1
ATOM 1341 N N . GLN A 1 181 ? 0.950 -37.080 -45.009 1.00 33.53 181 GLN A N 1
ATOM 1342 C CA . GLN A 1 181 ? 1.838 -37.088 -46.178 1.00 33.53 181 GLN A CA 1
ATOM 1343 C C . GLN A 1 181 ? 2.937 -38.134 -45.971 1.00 33.53 181 GLN A C 1
ATOM 1345 O O . GLN A 1 181 ? 3.899 -37.923 -45.236 1.00 33.53 181 GLN A O 1
ATOM 1350 N N . SER A 1 182 ? 2.747 -39.276 -46.619 1.00 37.75 182 SER A N 1
ATOM 1351 C CA . SER A 1 182 ? 3.805 -40.124 -47.175 1.00 37.75 182 SER A CA 1
ATOM 1352 C C . SER A 1 182 ? 4.280 -39.500 -48.502 1.00 37.75 182 SER A C 1
ATOM 1354 O O . SER A 1 182 ? 3.553 -38.692 -49.073 1.00 37.75 182 SER A O 1
ATOM 1356 N N . GLU A 1 183 ? 5.412 -39.786 -49.136 1.00 40.16 183 GLU A N 1
ATOM 1357 C CA . GLU A 1 183 ? 6.595 -40.639 -48.971 1.00 40.16 183 GLU A CA 1
ATOM 1358 C C . GLU A 1 183 ? 7.550 -40.168 -50.093 1.00 40.16 183 GLU A C 1
ATOM 1360 O O . GLU A 1 183 ? 7.072 -39.713 -51.128 1.00 40.16 183 GLU A O 1
ATOM 1365 N N . GLU A 1 184 ? 8.867 -40.303 -49.935 1.00 36.09 184 GLU A N 1
ATOM 1366 C CA . GLU A 1 184 ? 9.738 -40.847 -50.993 1.00 36.09 184 GLU A CA 1
ATOM 1367 C C . GLU A 1 184 ? 11.108 -41.176 -50.395 1.00 36.09 184 GLU A C 1
ATOM 1369 O O . GLU A 1 184 ? 11.739 -40.395 -49.680 1.00 36.09 184 GLU A O 1
ATOM 1374 N N . ALA A 1 185 ? 11.506 -42.414 -50.652 1.00 35.91 185 ALA A N 1
ATOM 1375 C CA . ALA A 1 185 ? 12.636 -43.108 -50.078 1.00 35.91 185 ALA A CA 1
ATOM 1376 C C . ALA A 1 185 ? 13.874 -43.008 -50.976 1.00 35.91 185 ALA A C 1
ATOM 1378 O O . ALA A 1 185 ? 13.776 -42.911 -52.196 1.00 35.91 185 ALA A O 1
ATOM 1379 N N . SER A 1 186 ? 15.050 -43.202 -50.382 1.00 37.88 186 SER A N 1
ATOM 1380 C CA . SER A 1 186 ? 16.094 -44.033 -50.990 1.00 37.88 186 SER A CA 1
ATOM 1381 C C . SER A 1 186 ? 17.026 -44.554 -49.904 1.00 37.88 186 SER A C 1
ATOM 1383 O O . SER A 1 186 ? 17.705 -43.803 -49.210 1.00 37.88 186 SER A O 1
ATOM 1385 N N . ALA A 1 187 ? 16.993 -45.873 -49.743 1.00 38.50 187 ALA A N 1
ATOM 1386 C CA . ALA A 1 187 ? 17.801 -46.651 -48.823 1.00 38.50 187 ALA A CA 1
ATOM 1387 C C . ALA A 1 187 ? 19.159 -47.003 -49.442 1.00 38.50 187 ALA A C 1
ATOM 1389 O O . ALA A 1 187 ? 19.238 -47.274 -50.639 1.00 38.50 187 ALA A O 1
ATOM 1390 N N . GLN A 1 188 ? 20.185 -47.149 -48.602 1.00 41.44 188 GLN A N 1
ATOM 1391 C CA . GLN A 1 188 ? 21.229 -48.147 -48.819 1.00 41.44 188 GLN A CA 1
ATOM 1392 C C . GLN A 1 188 ? 21.738 -48.700 -47.480 1.00 41.44 188 GLN A C 1
ATOM 1394 O O . GLN A 1 188 ? 22.004 -47.987 -46.519 1.00 41.44 188 GLN A O 1
ATOM 1399 N N . THR A 1 189 ? 21.768 -50.025 -47.457 1.00 32.66 189 THR A N 1
ATOM 1400 C CA . THR A 1 189 ? 21.990 -51.003 -46.388 1.00 32.66 189 THR A CA 1
ATOM 1401 C C . THR A 1 189 ? 23.463 -51.238 -46.041 1.00 32.66 189 THR A C 1
ATOM 1403 O O . THR A 1 189 ? 24.267 -51.301 -46.965 1.00 32.66 189 THR A O 1
ATOM 1406 N N . ALA A 1 190 ? 23.771 -51.568 -44.775 1.00 36.72 190 ALA A N 1
ATOM 1407 C CA . ALA A 1 190 ? 24.557 -52.763 -44.401 1.00 36.72 190 ALA A CA 1
ATOM 1408 C C . ALA A 1 190 ? 24.658 -52.976 -42.867 1.00 36.72 190 ALA A C 1
ATOM 1410 O O . ALA A 1 190 ? 25.191 -52.149 -42.142 1.00 36.72 190 ALA A O 1
ATOM 1411 N N . ALA A 1 191 ? 24.129 -54.125 -42.433 1.00 33.31 191 ALA A N 1
ATOM 1412 C CA . ALA A 1 191 ? 24.582 -55.061 -41.392 1.00 33.31 191 ALA A CA 1
ATOM 1413 C C . ALA A 1 191 ? 25.378 -54.592 -40.143 1.00 33.31 191 ALA A C 1
ATOM 1415 O O . ALA A 1 191 ? 26.568 -54.319 -40.216 1.00 33.31 191 ALA A O 1
ATOM 1416 N N . GLY A 1 192 ? 24.736 -54.743 -38.974 1.00 31.62 192 GLY A N 1
ATOM 1417 C CA . GLY A 1 192 ? 25.051 -55.804 -37.998 1.00 31.62 192 GLY A CA 1
ATOM 1418 C C . GLY A 1 192 ? 26.267 -55.648 -37.073 1.00 31.62 192 GLY A C 1
ATOM 1419 O O . GLY A 1 192 ? 27.399 -55.789 -37.523 1.00 31.62 192 GLY A O 1
ATOM 1420 N N . SER A 1 193 ? 26.012 -55.554 -35.761 1.00 39.16 193 SER A N 1
ATOM 1421 C CA . SER A 1 193 ? 26.480 -56.479 -34.696 1.00 39.16 193 SER A CA 1
ATOM 1422 C C . SER A 1 193 ? 26.593 -55.776 -33.340 1.00 39.16 193 SER A C 1
ATOM 1424 O O . SER A 1 193 ? 27.078 -54.651 -33.242 1.00 39.16 193 SER A O 1
ATOM 1426 N N . ASP A 1 194 ? 26.145 -56.488 -32.309 1.00 36.31 194 ASP A N 1
ATOM 1427 C CA . ASP A 1 194 ? 26.360 -56.231 -30.888 1.00 36.31 194 ASP A CA 1
ATOM 1428 C C . ASP A 1 194 ? 27.812 -55.869 -30.540 1.00 36.31 194 ASP A C 1
ATOM 1430 O O . ASP A 1 194 ? 28.744 -56.416 -31.129 1.00 36.31 194 ASP A O 1
ATOM 1434 N N . LEU A 1 195 ? 28.002 -55.043 -29.503 1.00 37.16 195 LEU A N 1
ATOM 1435 C CA . LEU A 1 195 ? 28.685 -55.427 -28.255 1.00 37.16 195 LEU A CA 1
ATOM 1436 C C . LEU A 1 195 ? 29.010 -54.202 -27.384 1.00 37.16 195 LEU A C 1
ATOM 1438 O O . LEU A 1 195 ? 29.567 -53.200 -27.822 1.00 37.16 195 LEU A O 1
ATOM 1442 N N . SER A 1 196 ? 28.676 -54.365 -26.105 1.00 37.09 196 SER A N 1
ATOM 1443 C CA . SER A 1 196 ? 29.262 -53.725 -24.926 1.00 37.09 196 SER A CA 1
ATOM 1444 C C . SER A 1 196 ? 30.741 -53.348 -25.082 1.00 37.09 196 SER A C 1
ATOM 1446 O O . SER A 1 196 ? 31.526 -54.174 -25.547 1.00 37.09 196 SER A O 1
ATOM 1448 N N . SER A 1 197 ? 31.137 -52.178 -24.563 1.00 40.97 197 SER A N 1
ATOM 1449 C CA . SER A 1 197 ? 32.123 -52.020 -23.468 1.00 40.97 197 SER A CA 1
ATOM 1450 C C . SER A 1 197 ? 32.522 -50.550 -23.297 1.00 40.97 197 SER A C 1
ATOM 1452 O O . SER A 1 197 ? 33.044 -49.923 -24.213 1.00 40.97 197 SER A O 1
ATOM 1454 N N . THR A 1 198 ? 32.349 -50.022 -22.087 1.00 47.44 198 THR A N 1
ATOM 1455 C CA . THR A 1 198 ? 33.189 -48.940 -21.555 1.00 47.44 198 THR A CA 1
ATOM 1456 C C . THR A 1 198 ? 34.644 -49.401 -21.462 1.00 47.44 198 THR A C 1
ATOM 1458 O O . THR A 1 198 ? 34.881 -50.550 -21.080 1.00 47.44 198 THR A O 1
ATOM 1461 N N . PRO A 1 199 ? 35.608 -48.490 -21.652 1.00 45.53 199 PRO A N 1
ATOM 1462 C CA . PRO A 1 199 ? 36.789 -48.526 -20.805 1.00 45.53 199 PRO A CA 1
ATOM 1463 C C . PRO A 1 199 ? 37.094 -47.167 -20.170 1.00 45.53 199 PRO A C 1
ATOM 1465 O O . PRO A 1 199 ? 36.938 -46.102 -20.767 1.00 45.53 199 PRO A O 1
ATOM 1468 N N . GLU A 1 200 ? 37.533 -47.258 -18.921 1.00 33.94 200 GLU A N 1
ATOM 1469 C CA . GLU A 1 200 ? 38.107 -46.189 -18.124 1.00 33.94 200 GLU A CA 1
ATOM 1470 C C . GLU A 1 200 ? 39.537 -45.812 -18.564 1.00 33.94 200 GLU A C 1
ATOM 1472 O O . GLU A 1 200 ? 40.283 -46.645 -19.072 1.00 33.94 200 GLU A O 1
ATOM 1477 N N . ASN A 1 201 ? 39.907 -44.581 -18.183 1.00 36.31 201 ASN A N 1
ATOM 1478 C CA . ASN A 1 201 ? 41.181 -44.180 -17.564 1.00 36.31 201 ASN A CA 1
ATOM 1479 C C . ASN A 1 201 ? 42.477 -44.163 -18.396 1.00 36.31 201 ASN A C 1
ATOM 1481 O O . ASN A 1 201 ? 42.953 -45.199 -18.838 1.00 36.31 201 ASN A O 1
ATOM 1485 N N . ILE A 1 202 ? 43.105 -42.978 -18.455 1.00 39.59 202 ILE A N 1
ATOM 1486 C CA . ILE A 1 202 ? 44.468 -42.665 -17.946 1.00 39.59 202 ILE A CA 1
ATOM 1487 C C . ILE A 1 202 ? 44.655 -41.137 -18.049 1.00 39.59 202 ILE A C 1
ATOM 1489 O O . ILE A 1 202 ? 44.639 -40.575 -19.137 1.00 39.59 202 ILE A O 1
ATOM 1493 N N . SER A 1 203 ? 44.555 -40.375 -16.956 1.00 43.28 203 SER A N 1
ATOM 1494 C CA . SER A 1 203 ? 45.612 -40.087 -15.972 1.00 43.28 203 SER A CA 1
ATOM 1495 C C . SER A 1 203 ? 46.917 -39.593 -16.593 1.00 43.28 203 SER A C 1
ATOM 1497 O O . SER A 1 203 ? 47.606 -40.351 -17.272 1.00 43.28 203 SER A O 1
ATOM 1499 N N . SER A 1 204 ? 47.271 -38.338 -16.297 1.00 44.91 204 SER A N 1
ATOM 1500 C CA . SER A 1 204 ? 48.653 -37.879 -16.104 1.00 44.91 204 SER A CA 1
ATOM 1501 C C . SER A 1 204 ? 48.655 -36.495 -15.436 1.00 44.91 204 SER A C 1
ATOM 1503 O O . SER A 1 204 ? 48.601 -35.467 -16.103 1.00 44.91 204 SER A O 1
ATOM 1505 N N . ALA A 1 205 ? 48.716 -36.490 -14.104 1.00 47.19 205 ALA A N 1
ATOM 1506 C CA . ALA A 1 205 ? 49.634 -35.608 -13.379 1.00 47.19 205 ALA A CA 1
ATOM 1507 C C . ALA A 1 205 ? 50.950 -36.387 -13.172 1.00 47.19 205 ALA A C 1
ATOM 1509 O O . ALA A 1 205 ? 50.926 -37.622 -13.188 1.00 47.19 205 ALA A O 1
ATOM 1510 N N . PRO A 1 206 ? 52.094 -35.701 -13.052 1.00 53.09 206 PRO A N 1
ATOM 1511 C CA . PRO A 1 206 ? 52.740 -35.564 -11.734 1.00 53.09 206 PRO A CA 1
ATOM 1512 C C . PRO A 1 206 ? 53.280 -34.130 -11.534 1.00 53.09 206 PRO A C 1
ATOM 1514 O O . PRO A 1 206 ? 53.643 -33.471 -12.503 1.00 53.09 206 PRO A O 1
ATOM 1517 N N . ASP A 1 207 ? 53.195 -33.482 -10.373 1.00 40.81 207 ASP A N 1
ATOM 1518 C CA . ASP A 1 207 ? 53.615 -33.804 -8.994 1.00 40.81 207 ASP A CA 1
ATOM 1519 C C . ASP A 1 207 ? 55.104 -33.534 -8.691 1.00 40.81 207 ASP A C 1
ATOM 1521 O O . ASP A 1 207 ? 55.978 -33.717 -9.537 1.00 40.81 207 ASP A O 1
ATOM 1525 N N . ALA A 1 208 ? 55.308 -33.154 -7.426 1.00 44.56 208 ALA A N 1
ATOM 1526 C CA . ALA A 1 208 ? 56.508 -32.910 -6.630 1.00 44.56 208 ALA A CA 1
ATOM 1527 C C . ALA A 1 208 ? 57.007 -31.450 -6.593 1.00 44.56 208 ALA A C 1
ATOM 1529 O O . ALA A 1 208 ? 57.515 -30.926 -7.580 1.00 44.56 208 ALA A O 1
ATOM 1530 N N . SER A 1 209 ? 56.719 -30.707 -5.510 1.00 43.88 209 SER A N 1
ATOM 1531 C CA . SER A 1 209 ? 57.422 -30.695 -4.195 1.00 43.88 209 SER A CA 1
ATOM 1532 C C . SER A 1 209 ? 58.644 -29.757 -4.265 1.00 43.88 209 SER A C 1
ATOM 1534 O O . SER A 1 209 ? 59.313 -29.693 -5.282 1.00 43.88 209 SER A O 1
ATOM 1536 N N . ASP A 1 210 ? 59.004 -28.945 -3.276 1.00 43.91 210 ASP A N 1
ATOM 1537 C CA . ASP A 1 210 ? 59.055 -29.200 -1.842 1.00 43.91 210 ASP A CA 1
ATOM 1538 C C . ASP A 1 210 ? 59.472 -27.903 -1.104 1.00 43.91 210 ASP A C 1
ATOM 1540 O O . ASP A 1 210 ? 60.209 -27.102 -1.675 1.00 43.91 210 ASP A O 1
ATOM 1544 N N . SER A 1 211 ? 59.065 -27.793 0.169 1.00 45.69 211 SER A N 1
ATOM 1545 C CA . SER A 1 211 ? 59.725 -27.105 1.302 1.00 45.69 211 SER A CA 1
ATOM 1546 C C . SER A 1 211 ? 60.028 -25.593 1.208 1.00 45.69 211 SER A C 1
ATOM 1548 O O . SER A 1 211 ? 60.671 -25.110 0.292 1.00 45.69 211 SER A O 1
ATOM 1550 N N . GLY A 1 212 ? 59.640 -24.728 2.150 1.00 44.19 212 GLY A N 1
ATOM 1551 C CA . GLY A 1 212 ? 59.560 -24.899 3.601 1.00 44.19 212 GLY A CA 1
ATOM 1552 C C . GLY A 1 212 ? 60.715 -24.133 4.260 1.00 44.19 212 GLY A C 1
ATOM 1553 O O . GLY A 1 212 ? 61.853 -24.558 4.123 1.00 44.19 212 GLY A O 1
ATOM 1554 N N . ALA A 1 213 ? 60.432 -23.019 4.948 1.00 49.12 213 ALA A N 1
ATOM 1555 C CA . ALA A 1 213 ? 61.227 -22.496 6.070 1.00 49.12 213 ALA A CA 1
ATOM 1556 C C . ALA A 1 213 ? 60.563 -21.246 6.675 1.00 49.12 213 ALA A C 1
ATOM 1558 O O . ALA A 1 213 ? 60.589 -20.155 6.110 1.00 49.12 213 ALA A O 1
ATOM 1559 N N . ASP A 1 214 ? 59.983 -21.455 7.851 1.00 49.88 214 ASP A N 1
ATOM 1560 C CA . ASP A 1 214 ? 59.861 -20.486 8.936 1.00 49.88 214 ASP A CA 1
ATOM 1561 C C . ASP A 1 214 ? 61.261 -20.019 9.366 1.00 49.88 214 ASP A C 1
ATOM 1563 O O . ASP A 1 214 ? 62.128 -20.869 9.548 1.00 49.88 214 ASP A O 1
ATOM 1567 N N . LEU A 1 215 ? 61.482 -18.711 9.533 1.00 52.47 215 LEU A N 1
ATOM 1568 C CA . LEU A 1 215 ? 62.492 -18.168 10.443 1.00 52.47 215 LEU A CA 1
ATOM 1569 C C . LEU A 1 215 ? 62.127 -16.730 10.842 1.00 52.47 215 LEU A C 1
ATOM 1571 O O . LEU A 1 215 ? 61.859 -15.844 10.031 1.00 52.47 215 LEU A O 1
ATOM 1575 N N . THR A 1 216 ? 62.146 -16.557 12.151 1.00 48.78 216 THR A N 1
ATOM 1576 C CA . THR A 1 216 ? 61.941 -15.366 12.960 1.00 48.78 216 THR A CA 1
ATOM 1577 C C . THR A 1 216 ? 63.046 -14.313 12.783 1.00 48.78 216 THR A C 1
ATOM 1579 O O . THR A 1 216 ? 64.138 -14.613 12.306 1.00 48.78 216 THR A O 1
ATOM 1582 N N . ASN A 1 217 ? 62.779 -13.100 13.295 1.00 44.53 217 ASN A N 1
ATOM 1583 C CA . ASN A 1 217 ? 63.620 -12.380 14.276 1.00 44.53 217 ASN A CA 1
ATOM 1584 C C . ASN A 1 217 ? 63.867 -10.877 13.972 1.00 44.53 217 ASN A C 1
ATOM 1586 O O . ASN A 1 217 ? 64.639 -10.512 13.095 1.00 44.53 217 ASN A O 1
ATOM 1590 N N . THR A 1 218 ? 63.212 -10.043 14.794 1.00 44.72 218 THR A N 1
ATOM 1591 C CA . THR A 1 218 ? 63.663 -8.806 15.480 1.00 44.72 218 THR A CA 1
ATOM 1592 C C . THR A 1 218 ? 64.487 -7.718 14.774 1.00 44.72 218 THR A C 1
ATOM 1594 O O . THR A 1 218 ? 65.621 -7.950 14.368 1.00 44.72 218 THR A O 1
ATOM 1597 N N . GLY A 1 219 ? 64.046 -6.470 14.993 1.00 39.34 219 GLY A N 1
ATOM 1598 C CA . GLY A 1 219 ? 64.866 -5.523 15.766 1.00 39.34 219 GLY A CA 1
ATOM 1599 C C . GLY A 1 219 ? 65.093 -4.128 15.175 1.00 39.34 219 GLY A C 1
ATOM 1600 O O . GLY A 1 219 ? 65.897 -4.007 14.264 1.00 39.34 219 GLY A O 1
ATOM 1601 N N . ASN A 1 220 ? 64.505 -3.12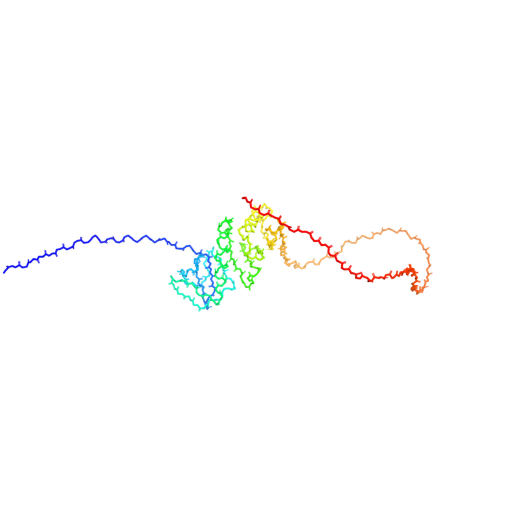4 15.854 1.00 47.09 220 ASN A N 1
ATOM 1602 C CA . ASN A 1 220 ? 65.032 -1.767 16.140 1.00 47.09 220 ASN A CA 1
ATOM 1603 C C . ASN A 1 220 ? 65.301 -0.809 14.945 1.00 47.09 220 ASN A C 1
ATOM 1605 O O . ASN A 1 220 ? 65.657 -1.243 13.865 1.00 47.09 220 ASN A O 1
ATOM 1609 N N . ASP A 1 221 ? 65.203 0.524 15.016 1.00 49.34 221 ASP A N 1
ATOM 1610 C CA . ASP A 1 221 ? 65.113 1.507 16.106 1.00 49.34 221 ASP A CA 1
ATOM 1611 C C . ASP A 1 221 ? 64.796 2.907 15.515 1.00 49.34 221 ASP A C 1
ATOM 1613 O O . ASP A 1 221 ? 65.171 3.160 14.371 1.00 49.34 221 ASP A O 1
ATOM 1617 N N . GLY A 1 222 ? 64.232 3.805 16.339 1.00 41.00 222 GLY A N 1
ATOM 1618 C CA . GLY A 1 222 ? 64.391 5.277 16.313 1.00 41.00 222 GLY A CA 1
ATOM 1619 C C . GLY A 1 222 ? 63.739 6.073 15.166 1.00 41.00 222 GLY A C 1
ATOM 1620 O O . GLY A 1 222 ? 63.848 5.708 14.008 1.00 41.00 222 GLY A O 1
ATOM 1621 N N . THR A 1 223 ? 63.076 7.222 15.338 1.00 50.44 223 THR A N 1
ATOM 1622 C CA . THR A 1 223 ? 63.054 8.246 16.401 1.00 50.44 223 THR A CA 1
ATOM 1623 C C . THR A 1 223 ? 61.923 9.255 16.089 1.00 50.44 223 THR A C 1
ATOM 1625 O O . THR A 1 223 ? 61.822 9.715 14.953 1.00 50.44 223 THR A O 1
ATOM 1628 N N . GLU A 1 224 ? 61.114 9.636 17.086 1.00 51.44 224 GLU A N 1
ATOM 1629 C CA . GLU A 1 224 ? 60.378 10.927 17.176 1.00 51.44 224 GLU A CA 1
ATOM 1630 C C . GLU A 1 224 ? 61.362 12.096 17.487 1.00 51.44 224 GLU A C 1
ATOM 1632 O O . GLU A 1 224 ? 62.546 11.796 17.666 1.00 51.44 224 GLU A O 1
ATOM 1637 N N . PRO A 1 225 ? 60.976 13.392 17.680 1.00 64.31 225 PRO A N 1
ATOM 1638 C CA . PRO A 1 225 ? 59.667 14.088 17.587 1.00 64.31 225 PRO A CA 1
ATOM 1639 C C . PRO A 1 225 ? 59.732 15.435 16.799 1.00 64.31 225 PRO A C 1
ATOM 1641 O O . PRO A 1 225 ? 60.791 15.824 16.319 1.00 64.31 225 PRO A O 1
ATOM 1644 N N . SER A 1 226 ? 58.620 16.193 16.707 1.00 50.44 226 SER A N 1
ATOM 1645 C CA . SER A 1 226 ? 58.522 17.602 17.192 1.00 50.44 226 SER A CA 1
ATOM 1646 C C . SER A 1 226 ? 57.329 18.395 16.612 1.00 50.44 226 SER A C 1
ATOM 1648 O O . SER A 1 226 ? 57.238 18.620 15.412 1.00 50.44 226 SER A O 1
ATOM 1650 N N . SER A 1 227 ? 56.479 18.874 17.531 1.00 56.16 227 SER A N 1
ATOM 1651 C CA . SER A 1 227 ? 55.809 20.191 17.627 1.00 56.16 227 SER A CA 1
ATOM 1652 C C . SER A 1 227 ? 55.218 20.917 16.397 1.00 56.16 227 SER A C 1
ATOM 1654 O O . SER A 1 227 ? 55.948 21.421 15.552 1.00 56.16 227 SER A O 1
ATOM 1656 N N . GLY A 1 228 ? 53.921 21.226 16.505 1.00 53.34 228 GLY A N 1
ATOM 1657 C CA . GLY A 1 228 ? 53.462 22.593 16.808 1.00 53.34 228 GLY A CA 1
ATOM 1658 C C . GLY A 1 228 ? 53.372 23.606 15.659 1.00 53.34 228 GLY A C 1
ATOM 1659 O O . GLY A 1 228 ? 54.386 24.035 15.117 1.00 53.34 228 GLY A O 1
ATOM 1660 N N . GLY A 1 229 ? 52.145 24.073 15.414 1.00 48.28 229 GLY A N 1
ATOM 1661 C CA . GLY A 1 229 ? 51.795 25.234 14.593 1.00 48.28 229 GLY A CA 1
ATOM 1662 C C . GLY A 1 229 ? 50.289 25.363 14.472 1.00 48.28 229 GLY A C 1
ATOM 1663 O O . GLY A 1 229 ? 49.728 24.582 13.678 1.00 48.28 229 GLY A O 1
#

Radius of gyration: 36.52 Å; chains: 1; bounding box: 103×106×94 Å

Organism: NCBI:txid1535

Foldseek 3Di:
DDDDDDDDDDPPDDDDDDDQADFAEWEDDDQWTFTAHLQQFTADTGNDTDPQHAYEALFAFPDHDHRGGTHTPDVVVSVLSNLLSVLCVLLVPGQWHYWYCVPVQWIWTDHVVFEIETQGGSPPNNQLSNVVVVVCPDPVNVPSWHFYKYSNCCVPPVDIDTDTDDDPPPPPDDDDDDDDDDDDDDDDDDDDDDDDDDDDDDDDDDDDDDDDDDDDDDDDDDDDDDDDD

pLDDT: mean 75.4, std 23.65, range [31.25, 98.0]

Secondary structure (DSSP, 8-state):
-------------------PPPEEEEEEETTEEEEEETTSBEEEEESSPPTTSPEEES--EEE--TTSB-EESSHHHHHHHHHHHHHHHHHT---EEEEE-SSTTS-EEEETTTEEEE--SSSSHHHHHHHHHHHHTSGGGGSS--EEEE-TTHHHHS--EEEE-----------------------------------------------------------------